Protein AF-A0A8J0TFU0-F1 (afdb_monomer_lite)

Organism: Xenopus laevis (NCBI:txid8355)

InterPro domains:
  IPR003277 Potassium channel, inwardly rectifying, Kir3.4 [PR01330] (1-14)
  IPR003277 Potassium channel, inwardly rectifying, Kir3.4 [PR01330] (15-33)
  IPR003277 Potassium channel, inwardly rectifying, Kir3.4 [PR01330] (34-47)
  IPR016449 Potassium channel, inwardly rectifying, Kir [PR01320] (86-112)
  IPR016449 Potassium channel, inwardly rectifying, Kir [PR01320] (139-161)
  IPR016449 Potassium channel, inwardly rectifying, Kir [PTHR11767] (44-190)
  IPR040445 Potassium channel, inwardly rectifying, transmembrane domain [PF01007] (54-190)

Structure (mmCIF, N/CA/C/O backbone):
data_AF-A0A8J0TFU0-F1
#
_entry.id   AF-A0A8J0TFU0-F1
#
loop_
_atom_site.group_PDB
_atom_site.id
_atom_site.type_symbol
_atom_site.label_atom_id
_atom_site.label_alt_id
_atom_site.label_comp_id
_atom_site.label_asym_id
_atom_site.label_entity_id
_atom_site.label_seq_id
_atom_site.pdbx_PDB_ins_code
_atom_site.Cartn_x
_atom_site.Cartn_y
_atom_site.Cartn_z
_atom_site.occupancy
_atom_site.B_iso_or_equiv
_atom_site.auth_seq_id
_atom_site.auth_comp_id
_atom_site.auth_asym_id
_atom_site.auth_atom_id
_atom_site.pdbx_PDB_model_num
ATOM 1 N N . MET A 1 1 ? -84.382 -3.541 29.178 1.00 37.09 1 MET A N 1
ATOM 2 C CA . MET A 1 1 ? -83.987 -4.572 30.159 1.00 37.09 1 MET A CA 1
ATOM 3 C C . MET A 1 1 ? -82.505 -4.385 30.463 1.00 37.09 1 MET A C 1
ATOM 5 O O . MET A 1 1 ? -81.732 -4.347 29.524 1.00 37.09 1 MET A O 1
ATOM 9 N N . ALA A 1 2 ? -82.187 -4.180 31.744 1.00 33.81 2 ALA A N 1
ATOM 10 C CA . ALA A 1 2 ? -80.931 -4.444 32.466 1.00 33.81 2 ALA A CA 1
ATOM 11 C C . ALA A 1 2 ? -79.531 -4.134 31.857 1.00 33.81 2 ALA A C 1
ATOM 13 O O . ALA A 1 2 ? -79.056 -4.845 30.984 1.00 33.81 2 ALA A O 1
ATOM 14 N N . ARG A 1 3 ? -78.852 -3.184 32.531 1.00 30.62 3 ARG A N 1
ATOM 15 C CA . ARG A 1 3 ? -77.504 -3.252 33.160 1.00 30.62 3 ARG A CA 1
ATOM 16 C C . ARG A 1 3 ? -76.216 -3.346 32.312 1.00 30.62 3 ARG A C 1
ATOM 18 O O . ARG A 1 3 ? -75.868 -4.392 31.791 1.00 30.62 3 ARG A O 1
ATOM 25 N N . ASP A 1 4 ? -75.476 -2.234 32.345 1.00 32.81 4 ASP A N 1
ATOM 26 C CA . ASP A 1 4 ? -74.187 -2.033 33.047 1.00 32.81 4 ASP A CA 1
ATOM 27 C C . ASP A 1 4 ? -72.950 -2.946 32.830 1.00 32.81 4 ASP A C 1
ATOM 29 O O . ASP A 1 4 ? -72.936 -4.116 33.189 1.00 32.81 4 ASP A O 1
ATOM 33 N N . LEU A 1 5 ? -71.861 -2.251 32.449 1.00 30.89 5 LEU A N 1
ATOM 34 C CA . LEU A 1 5 ? -70.495 -2.230 33.026 1.00 30.89 5 LEU A CA 1
ATOM 35 C C . LEU A 1 5 ? -69.452 -3.361 32.780 1.00 30.89 5 LEU A C 1
ATOM 37 O O . LEU A 1 5 ? -69.529 -4.452 33.321 1.00 30.89 5 LEU A O 1
ATOM 41 N N . ARG A 1 6 ? -68.354 -2.938 32.119 1.00 28.80 6 ARG A N 1
ATOM 42 C CA . ARG A 1 6 ? -66.906 -3.099 32.442 1.00 28.80 6 ARG A CA 1
ATOM 43 C C . ARG A 1 6 ? -66.257 -4.487 32.694 1.00 28.80 6 ARG A C 1
ATOM 45 O O . ARG A 1 6 ? -66.505 -5.134 33.695 1.00 28.80 6 ARG A O 1
ATOM 52 N N . VAL A 1 7 ? -65.205 -4.739 31.891 1.00 27.83 7 VAL A N 1
ATOM 53 C CA . VAL A 1 7 ? -63.791 -5.036 32.272 1.00 27.83 7 VAL A CA 1
ATOM 54 C C . VAL A 1 7 ? -63.508 -6.147 33.305 1.00 27.83 7 VAL A C 1
ATOM 56 O O . VAL A 1 7 ? -63.693 -5.918 34.496 1.00 27.83 7 VAL A O 1
ATOM 59 N N . SER A 1 8 ? -62.833 -7.235 32.883 1.00 26.98 8 SER A N 1
ATOM 60 C CA . SER A 1 8 ? -61.554 -7.706 33.480 1.00 26.98 8 SER A CA 1
ATOM 61 C C . SER A 1 8 ? -61.030 -9.057 32.952 1.00 26.98 8 SER A C 1
ATOM 63 O O . SER A 1 8 ? -61.728 -10.057 33.027 1.00 26.98 8 SER A O 1
ATOM 65 N N . ILE A 1 9 ? -59.744 -9.032 32.563 1.00 30.62 9 ILE A N 1
ATOM 66 C CA . ILE A 1 9 ? -58.640 -9.920 33.003 1.00 30.62 9 ILE A CA 1
ATOM 67 C C . ILE A 1 9 ? -58.570 -11.373 32.466 1.00 30.62 9 ILE A C 1
ATOM 69 O O . ILE A 1 9 ? -59.376 -12.224 32.812 1.00 30.62 9 ILE A O 1
ATOM 73 N N . ASN A 1 10 ? -57.515 -11.592 31.652 1.00 26.19 10 ASN A N 1
ATOM 74 C CA . ASN A 1 10 ? -56.566 -12.730 31.531 1.00 26.19 10 ASN A CA 1
ATOM 75 C C . ASN A 1 10 ? -56.838 -13.967 32.415 1.00 26.19 10 ASN A C 1
ATOM 77 O O . ASN A 1 10 ? -57.134 -13.818 33.590 1.00 26.19 10 ASN A O 1
ATOM 81 N N . GLN A 1 11 ? -56.628 -15.216 31.999 1.00 27.16 11 GLN A N 1
ATOM 82 C CA . GLN A 1 11 ? -55.450 -15.837 31.370 1.00 27.16 11 GLN A CA 1
ATOM 83 C C . GLN A 1 11 ? -55.811 -17.336 31.267 1.00 27.16 11 GLN A C 1
ATOM 85 O O . GLN A 1 11 ? -56.433 -17.800 32.209 1.00 27.16 11 GLN A O 1
ATOM 90 N N . ASP A 1 12 ? -55.439 -18.077 30.216 1.00 27.22 12 ASP A N 1
ATOM 91 C CA . ASP A 1 12 ? -55.049 -19.498 30.340 1.00 27.22 12 ASP A CA 1
ATOM 92 C C . ASP A 1 12 ? -54.434 -20.034 29.035 1.00 27.22 12 ASP A C 1
ATOM 94 O O . ASP A 1 12 ? -54.778 -19.637 27.923 1.00 27.22 12 ASP A O 1
ATOM 98 N N . LEU A 1 13 ? -53.422 -20.871 29.240 1.00 28.59 13 LEU A N 1
ATOM 99 C CA . LEU A 1 13 ? -52.333 -21.290 28.366 1.00 28.59 13 LEU A CA 1
ATOM 100 C C . LEU A 1 13 ? -52.520 -22.775 28.023 1.00 28.59 13 LEU A C 1
ATOM 102 O O . LEU A 1 13 ? -52.603 -23.584 28.941 1.00 28.59 13 LEU A O 1
ATOM 106 N N . GLU A 1 14 ? -52.484 -23.155 26.744 1.00 29.34 14 GLU A N 1
ATOM 107 C CA . GLU A 1 14 ? -52.417 -24.566 26.333 1.00 29.34 14 GLU A CA 1
ATOM 108 C C . GLU A 1 14 ? -51.384 -24.736 25.203 1.00 29.34 14 GLU A C 1
ATOM 110 O O . GLU A 1 14 ? -51.537 -24.191 24.110 1.00 29.34 14 GLU A O 1
ATOM 115 N N . VAL A 1 15 ? -50.294 -25.462 25.484 1.00 29.03 15 VAL A N 1
ATOM 116 C CA . VAL A 1 15 ? -49.337 -25.977 24.490 1.00 29.03 15 VAL A CA 1
ATOM 117 C C . VAL A 1 15 ? -49.205 -27.480 24.714 1.00 29.03 15 VAL A C 1
ATOM 119 O O . VAL A 1 15 ? -48.787 -27.931 25.781 1.00 29.03 15 VAL A O 1
ATOM 122 N N . ASP A 1 16 ? -49.585 -28.218 23.677 1.00 26.19 16 ASP A N 1
ATOM 123 C CA . ASP A 1 16 ? -49.600 -29.674 23.549 1.00 26.19 16 ASP A CA 1
ATOM 124 C C . ASP A 1 16 ? -48.176 -30.275 23.445 1.00 26.19 16 ASP A C 1
ATOM 126 O O . ASP A 1 16 ? -47.263 -29.678 22.868 1.00 26.19 16 ASP A O 1
ATOM 130 N N . ILE A 1 17 ? -47.981 -31.472 24.011 1.00 28.89 17 ILE A N 1
ATOM 131 C CA . ILE A 1 17 ? -46.714 -32.226 24.089 1.00 28.89 17 ILE A CA 1
ATOM 132 C C . ILE A 1 17 ? -46.975 -33.664 23.640 1.00 28.89 17 ILE A C 1
ATOM 134 O O . ILE A 1 17 ? -47.827 -34.305 24.234 1.00 28.89 17 ILE A O 1
ATOM 138 N N . THR A 1 18 ? -46.146 -34.239 22.750 1.00 28.66 18 THR A N 1
ATO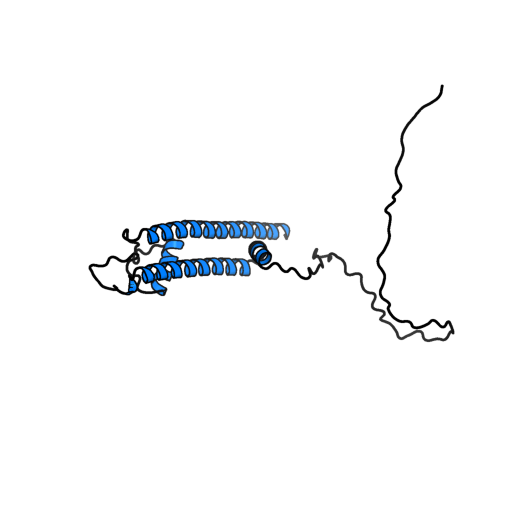M 139 C CA . THR A 1 18 ? -45.762 -35.684 22.728 1.00 28.66 18 THR A CA 1
ATOM 140 C C . THR A 1 18 ? -44.525 -35.927 21.791 1.00 28.66 18 THR A C 1
ATOM 142 O O . THR A 1 18 ? -44.134 -35.011 21.072 1.00 28.66 18 THR A O 1
ATOM 145 N N . PRO A 1 19 ? -43.781 -37.073 21.817 1.00 37.00 19 PRO A N 1
ATOM 146 C CA . PRO A 1 19 ? -42.624 -37.282 22.716 1.00 37.00 19 PRO A CA 1
ATOM 147 C C . PRO A 1 19 ? -41.366 -37.943 22.052 1.00 37.00 19 PRO A C 1
ATOM 149 O O . PRO A 1 19 ? -41.461 -38.653 21.051 1.00 37.00 19 PRO A O 1
ATOM 152 N N . ARG A 1 20 ? -40.159 -37.870 22.656 1.00 28.77 20 ARG A N 1
ATOM 153 C CA . ARG A 1 20 ? -39.052 -38.824 22.347 1.00 28.77 20 ARG A CA 1
ATOM 154 C C . ARG A 1 20 ? -38.184 -39.215 23.562 1.00 28.77 20 ARG A C 1
ATOM 156 O O . ARG A 1 20 ? -37.346 -38.460 24.027 1.00 28.77 20 ARG A O 1
ATOM 163 N N . LYS A 1 21 ? -38.434 -40.456 24.006 1.00 28.22 21 LYS A N 1
ATOM 164 C CA . LYS A 1 21 ? -37.672 -41.469 24.783 1.00 28.22 21 LYS A CA 1
ATOM 165 C C . LYS A 1 21 ? -36.385 -41.072 25.555 1.00 28.22 21 LYS A C 1
ATOM 167 O O . LYS A 1 21 ? -35.393 -40.719 24.922 1.00 28.22 21 LYS A O 1
ATOM 172 N N . PRO A 1 22 ? -36.303 -41.372 26.872 1.00 33.00 22 PRO A N 1
ATOM 173 C CA . PRO A 1 22 ? -35.044 -41.393 27.617 1.00 33.00 22 PRO A CA 1
ATOM 174 C C . PRO A 1 22 ? -34.340 -42.762 27.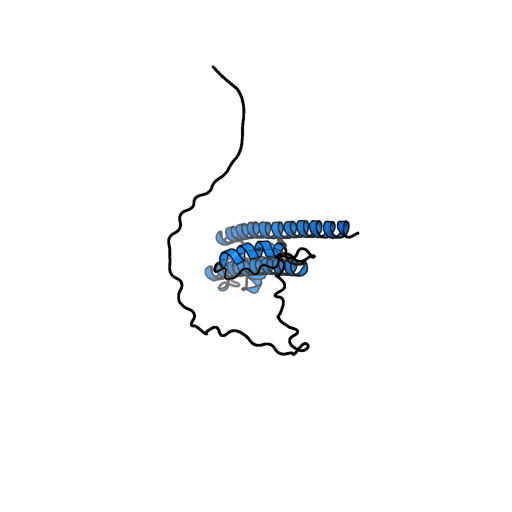500 1.00 33.00 22 PRO A C 1
ATOM 176 O O . PRO A 1 22 ? -34.968 -43.820 27.605 1.00 33.00 22 PRO A O 1
ATOM 179 N N . LYS A 1 23 ? -33.017 -42.752 27.288 1.00 30.67 23 LYS A N 1
ATOM 180 C CA . LYS A 1 23 ? -32.152 -43.945 27.340 1.00 30.67 23 LYS A CA 1
ATOM 181 C C . LYS A 1 23 ? -31.627 -44.120 28.773 1.00 30.67 23 LYS A C 1
ATOM 183 O O . LYS A 1 23 ? -31.237 -43.159 29.423 1.00 30.67 23 LYS A O 1
ATOM 188 N N . LYS A 1 24 ? -31.698 -45.363 29.246 1.00 29.86 24 LYS A N 1
ATOM 189 C CA . LYS A 1 24 ? -31.586 -45.831 30.637 1.00 29.86 24 LYS A CA 1
ATOM 190 C C . LYS A 1 24 ? -30.221 -45.547 31.292 1.00 29.86 24 LYS A C 1
ATOM 192 O O . LYS A 1 24 ? -29.195 -45.829 30.682 1.00 29.86 24 LYS A O 1
ATOM 197 N N . LEU A 1 25 ? -30.241 -45.146 32.566 1.00 36.66 25 LEU A N 1
ATOM 198 C CA . LEU A 1 25 ? -29.148 -45.336 33.535 1.00 36.66 25 LEU A CA 1
ATOM 199 C C . LEU A 1 25 ? -29.540 -46.505 34.476 1.00 36.66 25 LEU A C 1
ATOM 201 O O . LEU A 1 25 ? -30.720 -46.587 34.836 1.00 36.66 25 LEU A O 1
ATOM 205 N N . PRO A 1 26 ? -28.642 -47.447 34.831 1.00 33.47 26 PRO A N 1
ATOM 206 C CA . PRO A 1 26 ? -29.000 -48.623 35.622 1.00 33.47 26 PRO A CA 1
ATOM 207 C C . PRO A 1 26 ? -29.093 -48.352 37.136 1.00 33.47 26 PRO A C 1
ATOM 209 O O . PRO A 1 26 ? -28.596 -47.361 37.657 1.00 33.47 26 PRO A O 1
ATOM 212 N N . LYS A 1 27 ? -29.801 -49.285 37.784 1.00 32.50 27 LYS A N 1
ATOM 213 C CA . LYS A 1 27 ? -30.339 -49.341 39.152 1.00 32.50 27 LYS A CA 1
ATOM 214 C C . LYS A 1 27 ? -29.280 -49.515 40.250 1.00 32.50 27 LYS A C 1
ATOM 216 O O . LYS A 1 27 ? -28.402 -50.348 40.075 1.00 32.50 27 LYS A O 1
ATOM 221 N N . GLN A 1 28 ? -29.538 -48.944 41.431 1.00 28.50 28 GLN A N 1
ATOM 222 C CA . GLN A 1 28 ? -29.415 -49.642 42.728 1.00 28.50 28 GLN A CA 1
ATOM 223 C C . GLN A 1 28 ? -30.224 -48.850 43.780 1.00 28.50 28 GLN A C 1
ATOM 225 O O . GLN A 1 28 ? -29.911 -47.701 44.058 1.00 28.50 28 GLN A O 1
ATOM 230 N N . ALA A 1 29 ? -31.481 -49.229 44.022 1.00 32.97 29 ALA A N 1
ATOM 231 C CA . ALA A 1 29 ? -31.950 -50.131 45.084 1.00 32.97 29 ALA A CA 1
ATOM 232 C C . ALA A 1 29 ? -31.910 -49.476 46.480 1.00 32.97 29 ALA A C 1
ATOM 234 O O . ALA A 1 29 ? -30.868 -49.076 46.980 1.00 32.97 29 ALA A O 1
ATOM 235 N N . ARG A 1 30 ? -33.114 -49.342 47.036 1.00 37.56 30 ARG A N 1
ATOM 236 C CA . ARG A 1 30 ? -33.519 -48.687 48.279 1.00 37.56 30 ARG A CA 1
ATOM 237 C C . ARG A 1 30 ? -33.592 -49.741 49.383 1.00 37.56 30 ARG A C 1
ATOM 239 O O . ARG A 1 30 ? -34.310 -50.713 49.176 1.00 37.56 30 ARG A O 1
ATOM 246 N N . GLU A 1 31 ? -32.963 -49.502 50.529 1.00 28.02 31 GLU A N 1
ATOM 247 C CA . GLU A 1 31 ? -33.338 -50.109 51.815 1.00 28.02 31 GLU A CA 1
ATOM 248 C C . GLU A 1 31 ? -33.297 -49.024 52.913 1.00 28.02 31 GLU A C 1
ATOM 250 O O . GLU A 1 31 ? -32.319 -48.286 53.025 1.00 28.02 31 GLU A O 1
ATOM 255 N N . ASP A 1 32 ? -34.410 -48.879 53.645 1.00 29.84 32 ASP A N 1
ATOM 256 C CA . ASP A 1 32 ? -34.607 -48.029 54.839 1.00 29.84 32 ASP A CA 1
ATOM 257 C C . ASP A 1 32 ? -34.158 -48.802 56.128 1.00 29.84 32 ASP A C 1
ATOM 259 O O . ASP A 1 32 ? -33.689 -49.933 56.023 1.00 29.84 32 ASP A O 1
ATOM 263 N N . PRO A 1 33 ? -34.366 -48.314 57.372 1.00 54.72 33 PRO A N 1
ATOM 264 C CA . PRO A 1 33 ? -33.554 -47.324 58.086 1.00 54.72 33 PRO A CA 1
ATOM 265 C C . PRO A 1 33 ? -33.094 -47.842 59.474 1.00 54.72 33 PRO A C 1
ATOM 267 O O . PRO A 1 33 ? -33.892 -48.417 60.206 1.00 54.72 33 PRO A O 1
ATOM 270 N N . THR A 1 34 ? -31.867 -47.567 59.947 1.00 29.80 34 THR A N 1
ATOM 271 C CA . THR A 1 34 ? -31.628 -47.620 61.410 1.00 29.80 34 THR A CA 1
ATOM 272 C C . THR A 1 34 ? -30.537 -46.673 61.914 1.00 29.80 34 THR A C 1
ATOM 274 O O . THR A 1 34 ? -29.417 -46.622 61.422 1.00 29.80 34 THR A O 1
ATOM 277 N N . LEU A 1 35 ? -30.957 -45.917 62.921 1.00 45.28 35 LEU A N 1
ATOM 278 C CA . LEU A 1 35 ? -30.287 -44.989 63.823 1.00 45.28 35 LEU A CA 1
ATOM 279 C C . LEU A 1 35 ? -28.968 -45.510 64.423 1.00 45.28 35 LEU A C 1
ATOM 281 O O . LEU A 1 35 ? -29.007 -46.536 65.079 1.00 45.28 35 LEU A O 1
ATOM 285 N N . THR A 1 36 ? -27.871 -44.746 64.309 1.00 34.84 36 THR A N 1
ATOM 286 C CA . THR A 1 36 ? -26.909 -44.460 65.403 1.00 34.84 36 THR A CA 1
ATOM 287 C C . THR A 1 36 ? -25.833 -43.459 64.957 1.00 34.84 36 THR A C 1
ATOM 289 O O . THR A 1 36 ? -25.086 -43.721 64.025 1.00 34.84 36 THR A O 1
ATOM 292 N N . ILE A 1 37 ? -25.781 -42.324 65.661 1.00 48.72 37 ILE A N 1
ATOM 293 C CA . ILE A 1 37 ? -24.576 -41.649 66.180 1.00 48.72 37 ILE A CA 1
ATOM 294 C C . ILE A 1 37 ? -23.321 -41.696 65.282 1.00 48.72 37 ILE A C 1
ATOM 296 O O . ILE A 1 37 ? -22.553 -42.641 65.376 1.00 48.72 37 ILE A O 1
ATOM 300 N N . ASP A 1 38 ? -23.036 -40.609 64.556 1.00 36.03 38 ASP A N 1
ATOM 301 C CA . ASP A 1 38 ? -21.727 -39.940 64.658 1.00 36.03 38 ASP A CA 1
ATOM 302 C C . ASP A 1 38 ? -21.805 -38.504 64.110 1.00 36.03 38 ASP A C 1
ATOM 304 O O . ASP A 1 38 ? -22.278 -38.256 63.001 1.00 36.03 38 ASP A O 1
ATOM 308 N N . ARG A 1 39 ? -21.419 -37.524 64.928 1.00 52.66 39 ARG A N 1
ATOM 309 C CA . ARG A 1 39 ? -21.818 -36.113 64.789 1.00 52.66 39 ARG A CA 1
ATOM 310 C C . ARG A 1 39 ? -20.691 -35.195 64.303 1.00 52.66 39 ARG A C 1
ATOM 312 O O . ARG A 1 39 ? -20.821 -33.988 64.480 1.00 52.66 39 ARG A O 1
ATOM 319 N N . THR A 1 40 ? -19.601 -35.700 63.706 1.00 48.03 40 THR A N 1
ATOM 320 C CA . THR A 1 40 ? -18.390 -34.848 63.636 1.00 48.03 40 THR A CA 1
ATOM 321 C C . THR A 1 40 ? -17.444 -34.939 62.425 1.00 48.03 40 THR A C 1
ATOM 323 O O . THR A 1 40 ? -16.379 -34.338 62.520 1.00 48.03 40 THR A O 1
ATOM 326 N N . HIS A 1 41 ? -17.743 -35.582 61.276 1.00 45.25 41 HIS A N 1
ATOM 327 C CA . HIS A 1 41 ? -16.680 -35.677 60.239 1.00 45.25 41 HIS A CA 1
ATOM 328 C C . HIS A 1 41 ? -17.007 -35.743 58.728 1.00 45.25 41 HIS A C 1
ATOM 330 O O . HIS A 1 41 ? -16.171 -36.221 57.966 1.00 45.25 41 HIS A O 1
ATOM 336 N N . LEU A 1 42 ? -18.123 -35.197 58.226 1.00 45.66 42 LEU A N 1
ATOM 337 C CA . LEU A 1 42 ? -18.280 -34.958 56.768 1.00 45.66 42 LEU A CA 1
ATOM 338 C C . LEU A 1 42 ? -18.789 -33.545 56.450 1.00 45.66 42 LEU A C 1
ATOM 340 O O . LEU A 1 42 ? -19.721 -33.306 55.687 1.00 45.66 42 LEU A O 1
ATOM 344 N N . LEU A 1 43 ? -18.096 -32.584 57.055 1.00 47.31 43 LEU A N 1
ATOM 345 C CA . LEU A 1 43 ? -17.853 -31.268 56.479 1.00 47.31 43 LEU A CA 1
ATOM 346 C C . LEU A 1 43 ? -17.254 -31.451 55.072 1.00 47.31 43 LEU A C 1
ATOM 348 O O . LEU A 1 43 ? -16.082 -31.787 54.961 1.00 47.31 43 LEU A O 1
ATOM 352 N N . SER A 1 44 ? -18.071 -31.272 54.032 1.00 44.16 44 SER A N 1
ATOM 353 C CA . SER A 1 44 ? -17.716 -30.907 52.641 1.00 44.16 44 SER A CA 1
ATOM 354 C C . SER A 1 44 ? -18.636 -31.592 51.617 1.00 44.16 44 SER A C 1
ATOM 356 O O . SER A 1 44 ? -18.201 -32.103 50.587 1.00 44.16 44 SER A O 1
ATOM 358 N N . GLU A 1 45 ? -19.952 -31.558 51.838 1.00 42.31 45 GLU A N 1
ATOM 359 C CA . GLU A 1 45 ? -20.839 -31.422 50.681 1.00 42.31 45 GLU A CA 1
ATOM 360 C C . GLU A 1 45 ? -20.567 -30.020 50.140 1.00 42.31 45 GLU A C 1
ATOM 362 O O . GLU A 1 45 ? -21.013 -29.014 50.702 1.00 42.31 45 GLU A O 1
ATOM 367 N N . HIS A 1 46 ? -19.722 -29.967 49.108 1.00 46.91 46 HIS A N 1
ATOM 368 C CA . HIS A 1 46 ? -19.503 -28.814 48.254 1.00 46.91 46 HIS A CA 1
ATOM 369 C C . HIS A 1 46 ? -20.867 -28.227 47.902 1.00 46.91 46 HIS A C 1
ATOM 371 O O . HIS A 1 46 ? -21.519 -28.635 46.939 1.00 46.91 46 HIS A O 1
ATOM 377 N N . LYS A 1 47 ? -21.295 -27.235 48.685 1.00 42.22 47 LYS A N 1
ATOM 378 C CA . LYS A 1 47 ? -22.354 -26.313 48.320 1.00 42.22 47 LYS A CA 1
ATOM 379 C C . LYS A 1 47 ? -21.877 -25.737 46.997 1.00 42.22 47 LYS A C 1
ATOM 381 O O . LYS A 1 47 ? -20.999 -24.880 47.004 1.00 42.22 47 LYS A O 1
ATOM 386 N N . LYS A 1 48 ? -22.359 -26.279 45.870 1.00 51.62 48 LYS A N 1
ATOM 387 C CA . LYS A 1 48 ? -22.116 -25.725 44.539 1.00 51.62 48 LYS A CA 1
ATOM 388 C C . LYS A 1 48 ? -22.674 -24.317 44.606 1.00 51.62 48 LYS A C 1
ATOM 390 O O . LYS A 1 48 ? -23.876 -24.101 44.462 1.00 51.62 48 LYS A O 1
ATOM 395 N N . THR A 1 49 ? -21.812 -23.377 44.964 1.00 53.72 49 THR A N 1
ATOM 396 C CA . THR A 1 49 ? -22.097 -21.959 44.978 1.00 53.72 49 THR A CA 1
ATOM 397 C C . THR A 1 49 ? -22.542 -21.665 43.565 1.00 53.72 49 THR A C 1
ATOM 399 O O . THR A 1 49 ? -21.783 -21.829 42.615 1.00 53.72 49 THR A O 1
ATOM 402 N N . ARG A 1 50 ? -23.835 -21.370 43.416 1.00 58.47 50 ARG A N 1
ATOM 403 C CA . ARG A 1 50 ? -24.442 -21.044 42.132 1.00 58.47 50 ARG A CA 1
ATOM 404 C C . ARG A 1 50 ? -23.605 -19.908 41.548 1.00 58.47 50 ARG A C 1
ATOM 406 O O . ARG A 1 50 ? -23.633 -18.803 42.090 1.00 58.47 50 ARG A O 1
ATOM 413 N N . GLN A 1 51 ? -22.790 -20.217 40.542 1.00 60.41 51 GLN A N 1
ATOM 414 C CA . GLN A 1 51 ? -21.836 -19.266 39.988 1.00 60.41 51 GLN A CA 1
ATOM 415 C C . GLN A 1 51 ? -22.656 -18.100 39.434 1.00 60.41 51 GLN A C 1
ATOM 417 O O . GLN A 1 51 ? -23.588 -18.292 38.649 1.00 60.41 51 GLN A O 1
ATOM 422 N N . ARG A 1 52 ? -22.426 -16.904 39.976 1.00 60.25 52 ARG A N 1
ATOM 423 C CA . ARG A 1 52 ? -23.215 -15.721 39.639 1.00 60.25 52 ARG A CA 1
ATOM 424 C C . ARG A 1 52 ? -22.898 -15.361 38.187 1.00 60.25 52 ARG A C 1
ATOM 426 O O . ARG A 1 52 ? -21.730 -15.322 37.823 1.00 60.25 52 ARG A O 1
ATOM 433 N N . TYR A 1 53 ? -23.922 -15.082 37.383 1.00 58.84 53 TYR A N 1
ATOM 434 C CA . TYR A 1 53 ? -23.756 -14.721 35.966 1.00 58.84 53 TYR A CA 1
ATOM 435 C C . TYR A 1 53 ? -22.863 -13.478 35.774 1.00 58.84 53 TYR A C 1
ATOM 437 O O . TYR A 1 53 ? -22.242 -13.310 34.729 1.00 58.84 53 TYR A O 1
ATOM 445 N N . MET A 1 54 ? -22.765 -12.637 36.811 1.00 45.84 54 MET A N 1
ATOM 446 C CA . MET A 1 54 ? -21.996 -11.399 36.829 1.00 45.84 54 MET A CA 1
ATOM 447 C C . MET A 1 54 ? -21.365 -11.189 38.217 1.00 45.84 54 MET A C 1
ATOM 449 O O . MET A 1 54 ? -22.046 -11.302 39.247 1.00 45.84 54 MET A O 1
ATOM 453 N N . GLU A 1 55 ? -20.058 -10.935 38.249 1.00 69.38 55 GLU A N 1
ATOM 454 C CA . GLU A 1 55 ? -19.291 -10.588 39.451 1.00 69.38 55 GLU A CA 1
ATOM 455 C C . GLU A 1 55 ? -19.595 -9.156 39.909 1.00 69.38 55 GLU A C 1
ATOM 457 O O . GLU A 1 55 ? -20.086 -8.333 39.138 1.00 69.38 55 GLU A O 1
ATOM 462 N N . LYS A 1 56 ? -19.331 -8.841 41.187 1.00 66.00 56 LYS A N 1
ATOM 463 C CA . LYS A 1 56 ? -19.570 -7.490 41.736 1.00 66.00 56 LYS A CA 1
ATOM 464 C C . LYS A 1 56 ? -18.698 -6.408 41.074 1.00 66.00 56 LYS A C 1
ATOM 466 O O . LYS A 1 56 ? -19.082 -5.248 41.121 1.00 66.00 56 LYS A O 1
ATOM 471 N N . ASP A 1 57 ? -17.625 -6.816 40.394 1.00 61.16 57 ASP A N 1
ATOM 472 C CA . ASP A 1 57 ? -16.780 -5.977 39.530 1.00 61.16 57 ASP A CA 1
ATOM 473 C C . ASP A 1 57 ? -17.351 -5.799 38.106 1.00 61.16 57 ASP A C 1
ATOM 475 O O . ASP A 1 57 ? -16.670 -5.300 37.216 1.00 61.16 57 ASP A O 1
ATOM 479 N N . GLY A 1 58 ? -18.578 -6.264 37.841 1.00 61.00 58 GLY A N 1
ATOM 480 C CA . GLY A 1 58 ? -19.242 -6.126 36.541 1.00 61.00 58 GLY A CA 1
ATOM 481 C C . GLY A 1 58 ? -18.799 -7.127 35.467 1.00 61.00 58 GLY A C 1
ATOM 482 O O . GLY A 1 58 ? -19.285 -7.065 34.342 1.00 61.00 58 GLY A O 1
ATOM 483 N N . LYS A 1 59 ? -17.914 -8.080 35.790 1.00 56.16 59 LYS A N 1
ATOM 484 C CA . LYS A 1 59 ? -17.437 -9.104 34.845 1.00 56.16 59 LYS A CA 1
ATOM 485 C C . LYS A 1 59 ? -18.477 -10.213 34.663 1.00 56.16 59 LYS A C 1
ATOM 487 O O . LYS A 1 59 ? -18.918 -10.818 35.640 1.00 56.16 59 LYS A O 1
ATOM 492 N N . CYS A 1 60 ? -18.865 -10.494 33.421 1.00 61.22 60 CYS A N 1
ATOM 493 C CA . CYS A 1 60 ? -19.803 -11.570 33.083 1.00 61.22 60 CYS A CA 1
ATOM 494 C C . CYS A 1 60 ? -19.074 -12.913 32.934 1.00 61.22 60 CYS A C 1
ATOM 496 O O . CYS A 1 60 ? -18.097 -13.016 32.195 1.00 61.22 60 CYS A O 1
ATOM 498 N N . ASN A 1 61 ? -19.569 -13.955 33.605 1.00 54.25 61 ASN A N 1
ATOM 499 C CA . ASN A 1 61 ? -18.918 -15.265 33.683 1.00 54.25 61 ASN A CA 1
ATOM 500 C C . ASN A 1 61 ? -19.553 -16.264 32.694 1.00 54.25 61 ASN A C 1
ATOM 502 O O . ASN A 1 61 ? -20.234 -17.212 33.089 1.00 54.25 61 ASN A O 1
ATOM 506 N N . VAL A 1 62 ? -19.393 -16.000 31.390 1.00 62.00 62 VAL A N 1
ATOM 507 C CA . VAL A 1 62 ? -19.967 -16.812 30.299 1.00 62.00 62 VAL A CA 1
ATOM 508 C C . VAL A 1 62 ? -18.872 -17.243 29.328 1.00 62.00 62 VAL A C 1
ATOM 510 O O . VAL A 1 62 ? -18.389 -16.459 28.513 1.00 62.00 62 VAL A O 1
ATOM 513 N N . HIS A 1 63 ? -18.500 -18.520 29.386 1.00 54.41 63 HIS A N 1
ATOM 514 C CA . HIS A 1 63 ? -17.580 -19.128 28.429 1.00 54.41 63 HIS A CA 1
ATOM 515 C C . HIS A 1 63 ? -18.342 -19.564 27.169 1.00 54.41 63 HIS A C 1
ATOM 517 O O . HIS A 1 63 ? -19.142 -20.498 27.209 1.00 54.41 63 HIS A O 1
ATOM 523 N N . HIS A 1 64 ? -18.096 -18.892 26.042 1.00 55.81 64 HIS A N 1
ATOM 524 C CA . HIS A 1 64 ? -18.676 -19.259 24.749 1.00 55.81 64 HIS A CA 1
ATOM 525 C C . HIS A 1 64 ? -17.936 -20.467 24.156 1.00 55.81 64 HIS A C 1
ATOM 527 O O . HIS A 1 64 ? -16.759 -20.382 23.808 1.00 55.81 64 HIS A O 1
ATOM 533 N N . GLY A 1 65 ? -18.623 -21.607 24.063 1.00 54.97 65 GLY A N 1
ATOM 534 C CA . GLY A 1 65 ? -18.087 -22.846 23.499 1.00 54.97 65 GLY A CA 1
ATOM 535 C C . GLY A 1 65 ? -18.358 -23.002 21.998 1.00 54.97 65 GLY A C 1
ATOM 536 O O . GLY A 1 65 ? -19.489 -22.846 21.551 1.00 54.97 65 GLY A O 1
ATOM 537 N N . ASN A 1 66 ? -17.312 -23.405 21.266 1.00 54.12 66 ASN A N 1
ATOM 538 C CA . ASN A 1 66 ? -17.304 -23.944 19.898 1.00 54.12 66 ASN A CA 1
ATOM 539 C C . ASN A 1 66 ? -17.890 -23.047 18.788 1.00 54.12 66 ASN A C 1
ATOM 541 O O . ASN A 1 66 ? -18.912 -23.371 18.182 1.00 54.12 66 ASN A O 1
ATOM 545 N N . VAL A 1 67 ? -17.178 -21.968 18.451 1.00 59.31 67 VAL A N 1
ATOM 546 C CA . VAL A 1 67 ? -17.454 -21.158 17.255 1.00 59.31 67 VAL A CA 1
ATOM 547 C C . VAL A 1 67 ? -16.530 -21.619 16.119 1.00 59.31 67 VAL A C 1
ATOM 549 O O . VAL A 1 67 ? -15.319 -21.432 16.178 1.00 59.31 67 VAL A O 1
ATOM 552 N N . LYS A 1 68 ? -17.088 -22.265 15.090 1.00 59.53 68 LYS A N 1
ATOM 553 C CA . LYS A 1 68 ? -16.361 -22.746 13.897 1.00 59.53 68 LYS A CA 1
ATOM 554 C C . LYS A 1 68 ? -16.455 -21.754 12.725 1.00 59.53 68 LYS A C 1
ATOM 556 O O . LYS A 1 68 ? -16.829 -22.144 11.627 1.00 59.53 68 LYS A O 1
ATOM 561 N N . GLU A 1 69 ? -16.119 -20.482 12.937 1.00 59.28 69 GLU A N 1
ATOM 562 C CA . GLU A 1 69 ? -16.035 -19.504 11.836 1.00 59.28 69 GLU A CA 1
ATOM 563 C C . GLU A 1 69 ? -14.803 -18.602 11.937 1.00 59.28 69 GLU A C 1
ATOM 565 O O . GLU A 1 69 ? -14.831 -17.532 12.540 1.00 59.28 69 GLU A O 1
ATOM 570 N N . THR A 1 70 ? -13.709 -19.013 11.296 1.00 62.22 70 THR A N 1
ATOM 571 C CA . THR A 1 70 ? -12.415 -18.312 11.318 1.00 62.22 70 THR A CA 1
ATOM 572 C C . THR A 1 70 ? -12.463 -16.916 10.679 1.00 62.22 70 THR A C 1
ATOM 574 O O . THR A 1 70 ? -11.744 -16.026 11.115 1.00 62.22 70 THR A O 1
ATOM 577 N N . TYR A 1 71 ? -13.320 -16.680 9.675 1.00 58.34 71 TYR A N 1
ATOM 578 C CA . TYR A 1 71 ? -13.441 -15.363 9.021 1.00 58.34 71 TYR A CA 1
ATOM 579 C C . TYR A 1 71 ? -14.150 -14.334 9.910 1.00 58.34 71 TYR A C 1
ATOM 581 O O . TYR A 1 71 ? -13.745 -13.174 9.986 1.00 58.34 71 TYR A O 1
ATOM 589 N N . ARG A 1 72 ? -15.155 -14.791 10.666 1.00 65.44 72 ARG A N 1
ATOM 590 C CA . ARG A 1 72 ? -15.819 -13.987 11.690 1.00 65.44 72 ARG A CA 1
ATOM 591 C C . ARG A 1 72 ? -14.849 -13.619 12.809 1.00 65.44 72 ARG A C 1
ATOM 593 O O . ARG A 1 72 ? -14.884 -12.485 13.261 1.00 65.44 72 ARG A O 1
ATOM 600 N N . TYR A 1 73 ? -13.910 -14.509 13.148 1.00 57.41 73 TYR A N 1
ATOM 601 C CA . TYR A 1 73 ? -12.811 -14.193 14.063 1.00 57.41 73 TYR A CA 1
ATOM 602 C C . TYR A 1 73 ? -11.880 -13.090 13.549 1.00 57.41 73 TYR A C 1
ATOM 604 O O . TYR A 1 73 ? -11.477 -12.282 14.364 1.00 57.41 73 TYR A O 1
ATOM 612 N N . PHE A 1 74 ? -11.543 -12.992 12.254 1.00 59.12 74 PHE A N 1
ATOM 613 C CA . PHE A 1 74 ? -10.683 -11.895 11.760 1.00 59.12 74 PHE A CA 1
ATOM 614 C C . PHE A 1 74 ? -11.396 -10.533 11.740 1.00 59.12 74 PHE A C 1
ATOM 616 O O . PHE A 1 74 ? -10.790 -9.519 12.082 1.00 59.12 74 PHE A O 1
ATOM 623 N N . SER A 1 75 ? -12.687 -10.503 11.389 1.00 58.00 75 SER A N 1
ATOM 624 C CA . SER A 1 75 ? -13.500 -9.277 11.457 1.00 58.00 75 SER A CA 1
ATOM 625 C C . SER A 1 75 ? -13.725 -8.813 12.903 1.00 58.00 75 SER A C 1
ATOM 627 O O . SER A 1 75 ? -13.707 -7.613 13.174 1.00 58.00 75 SER A O 1
ATOM 629 N N . ASP A 1 76 ? -13.912 -9.763 13.819 1.00 58.00 76 ASP A N 1
ATOM 630 C CA . ASP A 1 76 ? -14.055 -9.543 15.263 1.00 58.00 76 ASP A CA 1
ATOM 631 C C . ASP A 1 76 ? -12.695 -9.250 15.925 1.00 58.00 76 ASP A C 1
ATOM 633 O O . ASP A 1 76 ? -12.617 -8.520 16.906 1.00 58.00 76 ASP A O 1
ATOM 637 N N . LEU A 1 77 ? -11.587 -9.727 15.338 1.00 64.38 77 LEU A N 1
ATOM 638 C CA . LEU A 1 77 ? -10.219 -9.379 15.726 1.00 64.38 77 LEU A CA 1
ATOM 639 C C . LEU A 1 77 ? -9.955 -7.900 15.456 1.00 64.38 77 LEU A C 1
ATOM 641 O O . LEU A 1 77 ? -9.422 -7.224 16.318 1.00 64.38 77 LEU A O 1
ATOM 645 N N . PHE A 1 78 ? -10.360 -7.364 14.302 1.00 57.31 78 PHE A N 1
ATOM 646 C CA . PHE A 1 78 ? -10.182 -5.940 13.996 1.00 57.31 78 PHE A CA 1
ATOM 647 C C . PHE A 1 78 ? -10.937 -5.027 14.979 1.00 57.31 78 PHE A C 1
ATOM 649 O O . PHE A 1 78 ? -10.409 -3.999 15.394 1.00 57.31 78 PHE A O 1
ATOM 656 N N . THR A 1 79 ? -12.137 -5.425 15.412 1.00 61.47 79 THR A N 1
ATOM 657 C CA . THR A 1 79 ? -12.928 -4.681 16.408 1.00 61.47 79 THR A CA 1
ATOM 658 C C . THR A 1 79 ? -12.419 -4.893 17.838 1.00 61.47 79 THR A C 1
ATOM 660 O O . THR A 1 79 ? -12.282 -3.922 18.573 1.00 61.47 79 THR A O 1
ATOM 663 N N . THR A 1 80 ? -12.019 -6.110 18.224 1.00 63.66 80 THR A N 1
ATOM 664 C CA . THR A 1 80 ? -11.377 -6.355 19.532 1.00 63.66 80 THR A CA 1
ATOM 665 C C . THR A 1 80 ? -10.001 -5.703 19.638 1.00 63.66 80 THR A C 1
ATOM 667 O O . THR A 1 80 ? -9.643 -5.222 20.705 1.00 63.66 80 THR A O 1
ATOM 670 N N . LEU A 1 81 ? -9.241 -5.585 18.547 1.00 59.47 81 LEU A N 1
ATOM 671 C CA . LEU A 1 81 ? -7.960 -4.871 18.499 1.00 59.47 81 LEU A CA 1
ATOM 672 C C . LEU A 1 81 ? -8.082 -3.387 18.868 1.00 59.47 81 LEU A C 1
ATOM 674 O O . LEU A 1 81 ? -7.162 -2.827 19.471 1.00 59.47 81 LEU A O 1
ATOM 678 N N . VAL A 1 82 ? -9.228 -2.769 18.573 1.00 61.22 82 VAL A N 1
ATOM 679 C CA . VAL A 1 82 ? -9.552 -1.406 19.015 1.00 61.22 82 VAL A CA 1
ATOM 680 C C . VAL A 1 82 ? -9.832 -1.351 20.524 1.00 61.22 82 VAL A C 1
ATOM 682 O O . VAL A 1 82 ? -9.502 -0.342 21.143 1.00 61.22 82 VAL A O 1
ATOM 685 N N . ASP A 1 83 ? -10.295 -2.440 21.141 1.00 62.25 83 ASP A N 1
ATOM 686 C CA . ASP A 1 83 ? -10.543 -2.561 22.591 1.00 62.25 83 ASP A CA 1
ATOM 687 C C . ASP A 1 83 ? -9.351 -3.116 23.401 1.00 62.25 83 ASP A C 1
ATOM 689 O O . ASP A 1 83 ? -9.386 -3.178 24.632 1.00 62.25 83 ASP A O 1
ATOM 693 N N . LEU A 1 84 ? -8.254 -3.516 22.748 1.00 67.75 84 LEU A N 1
ATOM 694 C CA . LEU A 1 84 ? -7.048 -3.974 23.442 1.00 67.75 84 LEU A CA 1
ATOM 695 C C . LEU A 1 84 ? -6.272 -2.803 24.081 1.00 67.75 84 LEU A C 1
ATOM 697 O O . LEU A 1 84 ? -6.257 -1.683 23.557 1.00 67.75 84 LEU A O 1
ATOM 701 N N . LYS A 1 85 ? -5.559 -3.102 25.186 1.00 78.12 85 LYS A N 1
ATOM 702 C CA . LYS A 1 85 ? -4.668 -2.169 25.914 1.00 78.12 85 LYS A CA 1
ATOM 703 C C . LYS A 1 85 ? -3.780 -1.371 24.951 1.00 78.12 85 LYS A C 1
ATOM 705 O O . LYS A 1 85 ? -3.311 -1.927 23.954 1.00 78.12 85 LYS A O 1
ATOM 710 N N . TRP A 1 86 ? -3.457 -0.124 25.308 1.00 77.88 86 TRP A N 1
ATOM 711 C CA . TRP A 1 86 ? -2.691 0.816 24.473 1.00 77.88 86 TRP A CA 1
ATOM 712 C C . TRP A 1 86 ? -1.472 0.186 23.775 1.00 77.88 86 TRP A C 1
ATOM 714 O O . TRP A 1 86 ? -1.313 0.323 22.563 1.00 77.88 86 TRP A O 1
ATOM 724 N N . HIS A 1 87 ? -0.642 -0.575 24.499 1.00 80.62 87 HIS A N 1
ATOM 725 C CA . HIS A 1 87 ? 0.556 -1.214 23.933 1.00 80.62 87 HIS A CA 1
ATOM 726 C C . HIS A 1 87 ? 0.259 -2.222 22.813 1.00 80.62 87 HIS A C 1
ATOM 728 O O . HIS A 1 87 ? 0.951 -2.232 21.797 1.00 80.62 87 HIS A O 1
ATOM 734 N N . PHE A 1 88 ? -0.776 -3.051 22.969 1.00 82.25 88 PHE A N 1
ATOM 735 C CA . PHE A 1 88 ? -1.165 -4.011 21.933 1.00 82.25 88 PHE A CA 1
ATOM 736 C C . PHE A 1 88 ? -1.782 -3.307 20.729 1.00 82.25 88 PHE A C 1
ATOM 738 O O . PHE A 1 88 ? -1.527 -3.703 19.596 1.00 82.25 88 PHE A O 1
ATOM 745 N N . SER A 1 89 ? -2.525 -2.225 20.967 1.00 80.38 89 SER A N 1
ATOM 746 C CA . SER A 1 89 ? -3.054 -1.393 19.891 1.00 80.38 89 SER A CA 1
ATOM 747 C C . SER A 1 89 ? -1.928 -0.824 19.019 1.00 80.38 89 SER A C 1
ATOM 749 O O . SER A 1 89 ? -1.977 -0.966 17.801 1.00 80.38 89 SER A O 1
ATOM 751 N N . LEU A 1 90 ? -0.884 -0.242 19.627 1.00 83.00 90 LEU A N 1
ATOM 752 C CA . LEU A 1 90 ? 0.276 0.292 18.898 1.00 83.00 90 LEU A CA 1
ATOM 753 C C . LEU A 1 90 ? 1.052 -0.793 18.147 1.00 83.00 90 LEU A C 1
ATOM 755 O O . LEU A 1 90 ? 1.448 -0.585 16.998 1.00 83.00 90 LEU A O 1
ATOM 759 N N . PHE A 1 91 ? 1.257 -1.952 18.776 1.00 86.56 91 PHE A N 1
ATOM 760 C CA . PHE A 1 91 ? 1.932 -3.077 18.133 1.00 86.56 91 PHE A CA 1
ATOM 761 C C . PHE A 1 91 ? 1.199 -3.519 16.863 1.00 86.56 91 PHE A C 1
ATOM 763 O O . PHE A 1 91 ? 1.819 -3.778 15.837 1.00 86.56 91 PHE A O 1
ATOM 770 N N . ILE A 1 92 ? -0.127 -3.548 16.909 1.00 85.69 92 ILE A N 1
ATOM 771 C CA . ILE A 1 92 ? -0.949 -4.016 15.799 1.00 85.69 92 ILE A CA 1
ATOM 772 C C . ILE A 1 92 ? -0.995 -3.000 14.666 1.00 85.69 92 ILE A C 1
ATOM 774 O O . ILE A 1 92 ? -0.840 -3.397 13.516 1.00 85.69 92 ILE A O 1
ATOM 778 N N . PHE A 1 93 ? -1.115 -1.702 14.964 1.00 85.88 93 PHE A N 1
ATOM 779 C CA . PHE A 1 93 ? -0.961 -0.666 13.937 1.00 85.88 93 PHE A CA 1
ATOM 780 C C . PHE A 1 93 ? 0.396 -0.770 13.248 1.00 85.88 93 PHE A C 1
ATOM 782 O O . PHE A 1 93 ? 0.471 -0.770 12.022 1.00 85.88 93 PHE A O 1
ATOM 789 N N . THR A 1 94 ? 1.459 -0.945 14.035 1.00 89.88 94 THR A N 1
ATOM 790 C CA . THR A 1 94 ? 2.809 -1.143 13.505 1.00 89.88 94 THR A CA 1
ATOM 791 C C . THR A 1 94 ? 2.860 -2.371 12.598 1.00 89.88 94 THR A C 1
ATOM 793 O O . THR A 1 94 ? 3.379 -2.290 11.488 1.00 89.88 94 THR A O 1
ATOM 796 N N . LEU A 1 95 ? 2.283 -3.498 13.020 1.00 90.06 95 LEU A N 1
ATOM 797 C CA . LEU A 1 95 ? 2.232 -4.719 12.219 1.00 90.06 95 LEU A CA 1
ATOM 798 C C . LEU A 1 95 ? 1.469 -4.511 10.904 1.00 90.06 95 LEU A C 1
ATOM 800 O O . LEU A 1 95 ? 1.955 -4.947 9.867 1.00 90.06 95 LEU A O 1
ATOM 804 N N . VAL A 1 96 ? 0.333 -3.807 10.920 1.00 89.56 96 VAL A N 1
ATOM 805 C CA . VAL A 1 96 ? -0.435 -3.485 9.706 1.00 89.56 96 VAL A CA 1
ATOM 806 C C . VAL A 1 96 ? 0.402 -2.657 8.729 1.00 89.56 96 VAL A C 1
ATOM 808 O O . VAL A 1 96 ? 0.497 -3.043 7.570 1.00 89.56 96 VAL A O 1
ATOM 811 N N . PHE A 1 97 ? 1.069 -1.587 9.177 1.00 90.50 97 PHE A N 1
ATOM 812 C CA . PHE A 1 97 ? 1.968 -0.806 8.311 1.00 90.50 97 PHE A CA 1
ATOM 813 C C . PHE A 1 97 ? 3.097 -1.658 7.729 1.00 90.50 97 PHE A C 1
ATOM 815 O O . PHE A 1 97 ? 3.325 -1.640 6.524 1.00 90.50 97 PHE A O 1
ATOM 822 N N . ASN A 1 98 ? 3.758 -2.469 8.560 1.00 93.12 98 ASN A N 1
ATOM 823 C CA . ASN A 1 98 ? 4.836 -3.345 8.098 1.00 93.12 98 ASN A CA 1
ATOM 824 C C . ASN A 1 98 ? 4.344 -4.357 7.053 1.00 93.12 98 ASN A C 1
ATOM 826 O O . ASN A 1 98 ? 5.022 -4.582 6.054 1.00 93.12 98 ASN A O 1
ATOM 830 N N . VAL A 1 99 ? 3.168 -4.956 7.258 1.00 93.19 99 VAL A N 1
ATOM 831 C CA . VAL A 1 99 ? 2.571 -5.895 6.298 1.00 93.19 99 VAL A CA 1
ATOM 832 C C . VAL A 1 99 ? 2.220 -5.189 4.991 1.00 93.19 99 VAL A C 1
ATOM 834 O O . VAL A 1 99 ? 2.518 -5.733 3.930 1.00 93.19 99 VAL A O 1
ATOM 837 N N . THR A 1 100 ? 1.646 -3.987 5.044 1.00 92.69 100 THR A N 1
ATOM 838 C CA . THR A 1 100 ? 1.309 -3.202 3.847 1.00 92.69 100 THR A CA 1
ATOM 839 C C . THR A 1 100 ? 2.569 -2.835 3.056 1.00 92.69 100 THR A C 1
ATOM 841 O O . THR A 1 100 ? 2.638 -3.136 1.864 1.00 92.69 100 THR A O 1
ATOM 844 N N . TRP A 1 101 ? 3.617 -2.324 3.716 1.00 95.31 101 TRP A N 1
ATOM 845 C CA . TRP A 1 101 ? 4.906 -2.024 3.075 1.00 95.31 101 TRP A CA 1
ATOM 846 C C . TRP A 1 101 ? 5.561 -3.258 2.458 1.00 95.31 101 TRP A C 1
ATOM 848 O O . TRP A 1 101 ? 6.106 -3.194 1.358 1.00 95.31 101 TRP A O 1
ATOM 858 N N . LEU A 1 102 ? 5.514 -4.402 3.145 1.00 96.38 102 LEU A N 1
ATOM 859 C CA . LEU A 1 102 ? 6.054 -5.652 2.610 1.00 96.38 102 LEU A CA 1
ATOM 860 C C . LEU A 1 102 ? 5.248 -6.138 1.404 1.00 96.38 102 LEU A C 1
ATOM 862 O O . LEU A 1 102 ? 5.836 -6.557 0.412 1.00 96.38 102 LEU A O 1
ATOM 866 N N . PHE A 1 103 ? 3.919 -6.067 1.468 1.00 95.75 103 PHE A N 1
ATOM 867 C CA . PHE A 1 103 ? 3.035 -6.482 0.384 1.00 95.75 103 PHE A CA 1
ATOM 868 C C . PHE A 1 103 ? 3.253 -5.643 -0.880 1.00 95.75 103 PHE A C 1
ATOM 870 O O . PHE A 1 103 ? 3.489 -6.202 -1.951 1.00 95.75 103 PHE A O 1
ATOM 877 N N . PHE A 1 104 ? 3.255 -4.314 -0.762 1.00 95.75 104 PHE A N 1
ATOM 878 C CA . PHE A 1 104 ? 3.529 -3.436 -1.899 1.00 95.75 104 PHE A CA 1
ATOM 879 C C . PHE A 1 104 ? 4.981 -3.527 -2.368 1.00 95.75 104 PHE A C 1
ATOM 881 O O . PHE A 1 104 ? 5.219 -3.581 -3.572 1.00 95.75 104 PHE A O 1
ATOM 888 N N . GLY A 1 105 ? 5.951 -3.642 -1.459 1.00 96.31 105 GLY A N 1
ATOM 889 C CA . GLY A 1 105 ? 7.354 -3.876 -1.809 1.00 96.31 105 GLY A CA 1
ATOM 890 C C . GLY A 1 105 ? 7.559 -5.160 -2.619 1.00 96.31 105 GLY A C 1
ATOM 891 O O . GLY A 1 105 ? 8.317 -5.163 -3.590 1.00 96.31 105 GLY A O 1
ATOM 892 N N . LEU A 1 106 ? 6.844 -6.238 -2.275 1.00 96.94 106 LEU A N 1
ATOM 893 C CA . LEU A 1 106 ? 6.832 -7.484 -3.047 1.00 96.94 106 LEU A CA 1
ATOM 894 C C . LEU A 1 106 ? 6.209 -7.292 -4.431 1.00 96.94 106 LEU A C 1
ATOM 896 O O . LEU A 1 106 ? 6.754 -7.806 -5.403 1.00 96.94 106 LEU A O 1
ATOM 900 N N . ILE A 1 107 ? 5.106 -6.545 -4.541 1.00 96.19 107 ILE A N 1
ATOM 901 C CA . ILE A 1 107 ? 4.477 -6.251 -5.836 1.00 96.19 107 ILE A CA 1
ATOM 902 C C . ILE A 1 107 ? 5.412 -5.422 -6.721 1.00 96.19 107 ILE A C 1
ATOM 904 O O . ILE A 1 107 ? 5.600 -5.768 -7.883 1.00 96.19 107 ILE A O 1
ATOM 908 N N . TRP A 1 108 ? 6.045 -4.377 -6.186 1.00 95.62 108 TRP A N 1
ATOM 909 C CA . TRP A 1 108 ? 7.019 -3.566 -6.923 1.00 95.62 108 TRP A CA 1
ATOM 910 C C . TRP A 1 108 ? 8.197 -4.395 -7.424 1.00 95.62 108 TRP A C 1
ATOM 912 O O . TRP A 1 108 ? 8.603 -4.273 -8.580 1.00 95.62 108 TRP A O 1
ATOM 922 N N . TRP A 1 109 ? 8.715 -5.279 -6.573 1.00 95.56 109 TRP A N 1
ATOM 923 C CA . TRP A 1 109 ? 9.761 -6.212 -6.968 1.00 95.56 109 TRP A CA 1
ATOM 924 C C . TRP A 1 109 ? 9.284 -7.183 -8.055 1.00 95.56 109 TRP A C 1
ATOM 926 O O . TRP A 1 109 ? 10.005 -7.418 -9.020 1.00 95.56 109 TRP A O 1
ATOM 936 N N . LEU A 1 110 ? 8.058 -7.702 -7.941 1.00 95.25 110 LEU A N 1
ATOM 937 C CA . LEU A 1 110 ? 7.474 -8.612 -8.923 1.00 95.25 110 LEU A CA 1
ATOM 938 C C . LEU A 1 110 ? 7.255 -7.930 -10.280 1.00 95.25 110 LEU A C 1
ATOM 940 O O . LEU A 1 110 ? 7.527 -8.540 -11.307 1.00 95.25 110 LEU A O 1
ATOM 944 N N . VAL A 1 111 ? 6.815 -6.671 -10.304 1.00 93.88 111 VAL A N 1
ATOM 945 C CA . VAL A 1 111 ? 6.682 -5.884 -11.541 1.00 93.88 111 VAL A CA 1
ATOM 946 C C . VAL A 1 111 ? 8.040 -5.697 -12.204 1.00 93.88 111 VAL A C 1
ATOM 948 O O . VAL A 1 111 ? 8.183 -5.995 -13.387 1.00 93.88 111 VAL A O 1
ATOM 951 N N . ALA A 1 112 ? 9.055 -5.279 -11.442 1.00 92.81 112 ALA A N 1
ATOM 952 C CA . ALA A 1 112 ? 10.415 -5.138 -11.959 1.00 92.81 112 ALA A CA 1
ATOM 953 C C . ALA A 1 112 ? 10.974 -6.476 -12.483 1.00 92.81 112 ALA A C 1
ATOM 955 O O . ALA A 1 112 ? 11.656 -6.509 -13.506 1.00 92.81 112 ALA A O 1
ATOM 956 N N . TYR A 1 113 ? 10.643 -7.587 -11.817 1.00 93.19 113 TYR A N 1
ATOM 957 C CA . TYR A 1 113 ? 11.027 -8.933 -12.236 1.00 93.19 113 TYR A CA 1
ATOM 958 C C . TYR A 1 113 ? 10.332 -9.367 -13.532 1.00 93.19 113 TYR A C 1
ATOM 960 O O . TYR A 1 113 ? 10.999 -9.801 -14.464 1.00 93.19 113 TYR A O 1
ATOM 968 N N . ILE A 1 114 ? 9.009 -9.202 -13.637 1.00 93.06 114 ILE A N 1
ATOM 969 C CA . ILE A 1 114 ? 8.234 -9.589 -14.829 1.00 93.06 114 ILE A CA 1
ATOM 970 C C . ILE A 1 114 ? 8.620 -8.740 -16.048 1.00 93.06 114 ILE A C 1
ATOM 972 O O . ILE A 1 114 ? 8.665 -9.260 -17.161 1.00 93.06 114 ILE A O 1
ATOM 976 N N . ARG A 1 115 ? 8.920 -7.450 -15.854 1.00 90.38 115 ARG A N 1
ATOM 977 C CA . ARG A 1 115 ? 9.393 -6.566 -16.932 1.00 90.38 115 ARG A CA 1
ATOM 978 C C . ARG A 1 115 ? 10.828 -6.859 -17.379 1.00 90.38 115 ARG A C 1
ATOM 980 O O . ARG A 1 115 ? 11.214 -6.404 -18.451 1.00 90.38 115 ARG A O 1
ATOM 987 N N . GLY A 1 116 ? 11.608 -7.585 -16.577 1.00 91.38 116 GLY A N 1
ATOM 988 C CA . GLY A 1 116 ? 13.037 -7.794 -16.819 1.00 91.38 116 GLY A CA 1
ATOM 989 C C . GLY A 1 116 ? 13.898 -6.564 -16.507 1.00 91.38 116 GLY A C 1
ATOM 990 O O . GLY A 1 116 ? 15.025 -6.470 -16.996 1.00 91.38 116 GLY A O 1
ATOM 991 N N . ASP A 1 117 ? 13.401 -5.626 -15.690 1.00 89.94 117 ASP A N 1
ATOM 992 C CA . ASP A 1 117 ? 14.146 -4.423 -15.278 1.00 89.94 117 ASP A CA 1
ATOM 993 C C . ASP A 1 117 ? 15.392 -4.796 -14.452 1.00 89.94 117 ASP A C 1
ATOM 995 O O . ASP A 1 117 ? 16.409 -4.107 -14.504 1.00 89.94 117 ASP A O 1
ATOM 999 N N . LEU A 1 118 ? 15.329 -5.919 -13.727 1.00 87.50 118 LEU A N 1
ATOM 1000 C CA . LEU A 1 118 ? 16.447 -6.471 -12.956 1.00 87.50 118 LEU A CA 1
ATOM 1001 C C . LEU A 1 118 ? 17.540 -7.094 -13.843 1.00 87.50 118 LEU A C 1
ATOM 1003 O O . LEU A 1 118 ? 18.690 -7.149 -13.424 1.00 87.50 118 LEU A O 1
ATOM 1007 N N . ASP A 1 119 ? 17.221 -7.540 -15.058 1.00 88.06 119 ASP A N 1
ATOM 1008 C CA . ASP A 1 119 ? 18.206 -8.170 -15.951 1.00 88.06 119 ASP A CA 1
ATOM 1009 C C . ASP A 1 119 ? 18.987 -7.131 -16.774 1.00 88.06 119 ASP A C 1
ATOM 1011 O O . ASP A 1 119 ? 20.125 -7.374 -17.174 1.00 88.06 119 ASP A O 1
ATOM 1015 N N . HIS A 1 120 ? 18.410 -5.941 -16.974 1.00 87.19 120 HIS A N 1
ATOM 1016 C CA . HIS A 1 120 ? 19.004 -4.831 -17.732 1.00 87.19 120 HIS A CA 1
ATOM 1017 C C . HIS A 1 120 ? 19.665 -3.772 -16.829 1.00 87.19 120 HIS A C 1
ATOM 1019 O O . HIS A 1 120 ? 19.803 -2.607 -17.212 1.00 87.19 120 HIS A O 1
ATOM 1025 N N . LEU A 1 121 ? 20.087 -4.161 -15.619 1.00 81.50 121 LEU A N 1
ATOM 1026 C CA . LEU A 1 121 ? 20.761 -3.280 -14.660 1.00 81.50 121 LEU A CA 1
ATOM 1027 C C . LEU A 1 121 ? 22.034 -2.666 -15.273 1.00 81.50 121 LEU A C 1
ATOM 1029 O O . LEU A 1 121 ? 23.062 -3.327 -15.406 1.00 81.50 121 LEU A O 1
ATOM 1033 N N . GLY A 1 122 ? 21.970 -1.375 -15.613 1.00 77.31 122 GLY A N 1
ATOM 1034 C CA . GLY A 1 122 ? 23.092 -0.611 -16.168 1.00 77.31 122 GLY A CA 1
ATOM 1035 C C . GLY A 1 122 ? 23.095 -0.452 -17.693 1.00 77.31 122 GLY A C 1
ATOM 1036 O O . GLY A 1 122 ? 24.017 0.176 -18.220 1.00 77.31 122 GLY A O 1
ATOM 1037 N N . ASP A 1 123 ? 22.083 -0.959 -18.404 1.00 86.75 123 ASP A N 1
ATOM 1038 C CA . ASP A 1 123 ? 21.899 -0.641 -19.821 1.00 86.75 123 ASP A CA 1
ATOM 1039 C C . ASP A 1 123 ? 21.383 0.798 -19.979 1.00 86.75 123 ASP A C 1
ATOM 1041 O O . ASP A 1 123 ? 20.367 1.184 -19.407 1.00 86.75 123 ASP A O 1
ATOM 1045 N N . LYS A 1 124 ? 22.087 1.611 -20.772 1.00 81.81 124 LYS A N 1
ATOM 1046 C CA . LYS A 1 124 ? 21.722 3.016 -21.021 1.00 81.81 124 LYS A CA 1
ATOM 1047 C C . LYS A 1 124 ? 20.519 3.161 -21.952 1.00 81.81 124 LYS A C 1
ATOM 1049 O O . LYS A 1 124 ? 19.934 4.238 -22.010 1.00 81.81 124 LYS A O 1
ATOM 1054 N N . ASN A 1 125 ? 20.188 2.114 -22.708 1.00 86.94 125 ASN A N 1
ATOM 1055 C CA . ASN A 1 125 ? 19.074 2.130 -23.655 1.00 86.94 125 ASN A CA 1
ATOM 1056 C C . ASN A 1 125 ? 17.760 1.643 -23.028 1.00 86.94 125 ASN A C 1
ATOM 1058 O O . ASN A 1 125 ? 16.695 1.859 -23.611 1.00 86.94 125 ASN A O 1
ATOM 1062 N N . TRP A 1 126 ? 17.823 1.000 -21.858 1.00 88.88 126 TRP A N 1
ATOM 1063 C CA . TRP A 1 126 ? 16.652 0.524 -21.134 1.00 88.88 126 TRP A CA 1
ATOM 1064 C C . TRP A 1 126 ? 16.222 1.543 -20.084 1.00 88.88 126 TRP A C 1
ATOM 1066 O O . TRP A 1 126 ? 17.030 2.026 -19.295 1.00 88.88 126 TRP A O 1
ATOM 1076 N N . VAL A 1 127 ? 14.930 1.863 -20.062 1.00 90.19 127 VAL A N 1
ATOM 1077 C CA . VAL A 1 127 ? 14.348 2.740 -19.043 1.00 90.19 127 VAL A CA 1
ATOM 1078 C C . VAL A 1 127 ? 13.478 1.871 -18.133 1.00 90.19 127 VAL A C 1
ATOM 1080 O O . VAL A 1 127 ? 12.415 1.429 -18.585 1.00 90.19 127 VAL A O 1
ATOM 1083 N N . PRO A 1 128 ? 13.913 1.604 -16.887 1.00 92.38 128 PRO A N 1
ATOM 1084 C CA . PRO A 1 128 ? 13.164 0.766 -15.961 1.00 92.38 128 PRO A CA 1
ATOM 1085 C C . PRO A 1 128 ? 11.895 1.474 -15.486 1.00 92.38 128 PRO A C 1
ATOM 1087 O O . PRO A 1 128 ? 11.764 2.696 -15.589 1.00 92.38 128 PRO A O 1
ATOM 1090 N N . CYS A 1 129 ? 10.961 0.715 -14.919 1.00 92.12 129 CYS A N 1
ATOM 1091 C CA . CYS A 1 129 ? 9.745 1.284 -14.346 1.00 92.12 129 CYS A CA 1
ATOM 1092 C C . CYS A 1 129 ? 10.033 2.202 -13.145 1.00 92.12 129 CYS A C 1
ATOM 1094 O O . CYS A 1 129 ? 9.411 3.253 -12.991 1.00 92.12 129 CYS A O 1
ATOM 1096 N N . VAL A 1 130 ? 11.009 1.822 -12.318 1.00 93.88 130 VAL A N 1
ATOM 1097 C CA . VAL A 1 130 ? 11.515 2.623 -11.198 1.00 93.88 130 VAL A CA 1
ATOM 1098 C C . VAL A 1 130 ? 13.033 2.671 -11.289 1.00 93.88 130 VAL A C 1
ATOM 1100 O O . VAL A 1 130 ? 13.693 1.635 -11.379 1.00 93.88 130 VAL A O 1
ATOM 1103 N N . GLU A 1 131 ? 13.596 3.873 -11.260 1.00 92.38 131 GLU A N 1
ATOM 1104 C CA . GLU A 1 131 ? 15.043 4.062 -11.297 1.00 92.38 131 GLU A CA 1
ATOM 1105 C C . GLU A 1 131 ? 15.713 3.552 -10.012 1.00 92.38 131 GLU A C 1
ATOM 1107 O O . GLU A 1 131 ? 15.167 3.662 -8.912 1.00 92.38 131 GLU A O 1
ATOM 1112 N N . ASN A 1 132 ? 16.929 3.010 -10.145 1.00 91.06 132 ASN A N 1
ATOM 1113 C CA . ASN A 1 132 ? 17.746 2.512 -9.028 1.00 91.06 132 ASN A CA 1
ATOM 1114 C C . ASN A 1 132 ? 17.070 1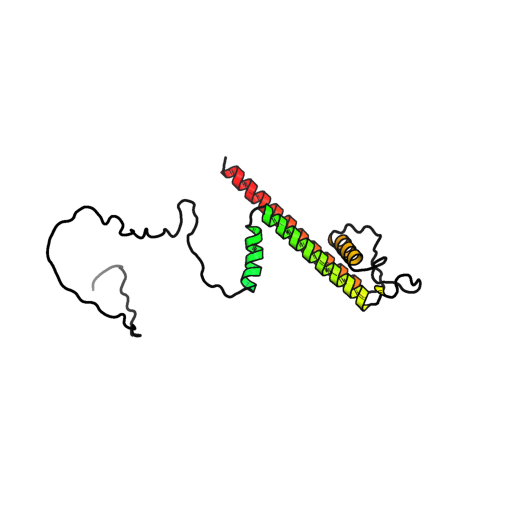.404 -8.181 1.00 91.06 132 ASN A C 1
ATOM 1116 O O . ASN A 1 132 ? 17.338 1.264 -6.978 1.00 91.06 132 ASN A O 1
ATOM 1120 N N . LEU A 1 133 ? 16.193 0.604 -8.801 1.00 92.12 133 LEU A N 1
ATOM 1121 C CA . LEU A 1 133 ? 15.564 -0.572 -8.196 1.00 92.12 133 LEU A CA 1
ATOM 1122 C C . LEU A 1 133 ? 16.378 -1.835 -8.529 1.00 92.12 133 LEU A C 1
ATOM 1124 O O . LEU A 1 133 ? 16.141 -2.515 -9.520 1.00 92.12 133 LEU A O 1
ATOM 1128 N N . ASN A 1 134 ? 17.342 -2.159 -7.665 1.00 90.75 134 ASN A N 1
ATOM 1129 C CA . ASN A 1 134 ? 18.325 -3.230 -7.895 1.00 90.75 134 ASN A CA 1
ATOM 1130 C C . ASN A 1 134 ? 17.918 -4.598 -7.312 1.00 90.75 134 ASN A C 1
ATOM 1132 O O . ASN A 1 134 ? 18.582 -5.603 -7.544 1.00 90.75 134 ASN A O 1
ATOM 1136 N N . GLY A 1 135 ? 16.860 -4.652 -6.504 1.00 92.12 135 GLY A N 1
ATOM 1137 C CA . GLY A 1 135 ? 16.392 -5.875 -5.858 1.00 92.12 135 GLY A CA 1
ATOM 1138 C C . GLY A 1 135 ? 15.232 -5.647 -4.890 1.00 92.12 135 GLY A C 1
ATOM 1139 O O . 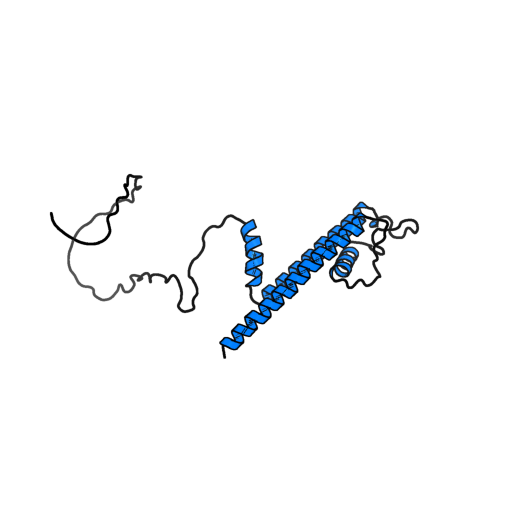GLY A 1 135 ? 14.626 -4.573 -4.851 1.00 92.12 135 GLY A O 1
ATOM 1140 N N . PHE A 1 136 ? 14.932 -6.663 -4.076 1.00 94.44 136 PHE A N 1
ATOM 1141 C CA . PHE A 1 136 ? 13.790 -6.628 -3.156 1.00 94.44 136 PHE A CA 1
ATOM 1142 C C . PHE A 1 136 ? 13.910 -5.521 -2.101 1.00 94.44 136 PHE A C 1
ATOM 1144 O O . PHE A 1 136 ? 12.960 -4.783 -1.876 1.00 94.44 136 PHE A O 1
ATOM 1151 N N . VAL A 1 137 ? 15.088 -5.342 -1.496 1.00 95.38 137 VAL A N 1
ATOM 1152 C CA . VAL A 1 137 ? 15.288 -4.319 -0.452 1.00 95.38 137 VAL A CA 1
ATOM 1153 C C . VAL A 1 137 ? 15.082 -2.906 -1.006 1.00 95.38 137 VAL A C 1
ATOM 1155 O O . VAL A 1 137 ? 14.451 -2.080 -0.353 1.00 95.38 137 VAL A O 1
ATOM 1158 N N . SER A 1 138 ? 15.552 -2.623 -2.226 1.00 94.50 138 SER A N 1
ATOM 1159 C CA . SER A 1 138 ? 15.296 -1.333 -2.882 1.00 94.50 138 SER A CA 1
ATOM 1160 C C . SER A 1 138 ? 13.824 -1.138 -3.246 1.00 94.50 138 SER A C 1
ATOM 1162 O O . SER A 1 138 ? 13.336 -0.019 -3.136 1.00 94.50 138 SER A O 1
ATOM 1164 N N . ALA A 1 139 ? 13.113 -2.204 -3.630 1.00 95.75 139 ALA A N 1
ATOM 1165 C CA . ALA A 1 139 ? 11.674 -2.147 -3.886 1.00 95.75 139 ALA A CA 1
ATOM 1166 C C . ALA A 1 139 ? 10.873 -1.916 -2.593 1.00 95.75 139 ALA A C 1
ATOM 1168 O O . ALA A 1 139 ? 9.941 -1.120 -2.573 1.00 95.75 139 ALA A O 1
ATOM 1169 N N . PHE A 1 140 ? 11.273 -2.556 -1.492 1.00 96.31 140 PHE A N 1
ATOM 1170 C CA . PHE A 1 140 ? 10.693 -2.339 -0.168 1.00 96.31 140 PHE A CA 1
ATOM 1171 C C . PHE A 1 140 ? 10.910 -0.903 0.326 1.00 96.31 140 PHE A C 1
ATOM 1173 O O . PHE A 1 140 ? 9.968 -0.258 0.775 1.00 96.31 140 PHE A O 1
ATOM 1180 N N . LEU A 1 141 ? 12.126 -0.367 0.178 1.00 95.56 141 LEU A N 1
ATOM 1181 C CA . LEU A 1 141 ? 12.416 1.038 0.478 1.00 95.56 141 LEU A CA 1
ATOM 1182 C C . LEU A 1 141 ? 11.554 1.976 -0.368 1.00 95.56 141 LEU A C 1
ATOM 1184 O O . LEU A 1 141 ? 10.939 2.883 0.178 1.00 95.56 141 LEU A O 1
ATOM 1188 N N . PHE A 1 142 ? 11.444 1.717 -1.673 1.00 95.75 142 PHE A N 1
ATOM 1189 C CA . PHE A 1 142 ? 10.568 2.490 -2.551 1.00 95.75 142 PHE A CA 1
ATOM 1190 C C . PHE A 1 142 ? 9.100 2.429 -2.106 1.00 95.75 142 PHE A C 1
ATOM 1192 O O . PHE A 1 142 ? 8.418 3.452 -2.096 1.00 95.75 142 PHE A O 1
ATOM 1199 N N . SER A 1 143 ? 8.618 1.263 -1.668 1.00 96.56 143 SER A N 1
ATOM 1200 C CA . SER A 1 143 ? 7.270 1.112 -1.114 1.00 96.56 143 SER A CA 1
ATOM 1201 C C . SER A 1 143 ? 7.062 1.953 0.147 1.00 96.56 143 SER A C 1
ATOM 1203 O O . SER A 1 143 ? 6.029 2.606 0.273 1.00 96.56 143 SER A O 1
ATOM 1205 N N . ILE A 1 144 ? 8.036 1.991 1.060 1.00 95.88 144 ILE A N 1
ATOM 1206 C CA . ILE A 1 144 ? 7.966 2.859 2.242 1.00 95.88 144 ILE A CA 1
ATOM 1207 C C . ILE A 1 144 ? 7.954 4.323 1.806 1.00 95.88 144 ILE A C 1
ATOM 1209 O O . ILE A 1 144 ? 7.081 5.074 2.229 1.00 95.88 144 ILE A O 1
ATOM 1213 N N . GLU A 1 145 ? 8.889 4.729 0.947 1.00 95.50 145 GLU A N 1
ATOM 1214 C CA . GLU A 1 145 ? 9.035 6.109 0.471 1.00 95.50 145 GLU A CA 1
ATOM 1215 C C . GLU A 1 145 ? 7.754 6.642 -0.179 1.00 95.50 145 GLU A C 1
ATOM 1217 O O . GLU A 1 145 ? 7.399 7.804 0.024 1.00 95.50 145 GLU A O 1
ATOM 1222 N N . THR A 1 146 ? 7.063 5.793 -0.941 1.00 94.62 146 THR A N 1
ATOM 1223 C CA . THR A 1 146 ? 5.827 6.135 -1.651 1.00 94.62 146 THR A CA 1
ATOM 1224 C C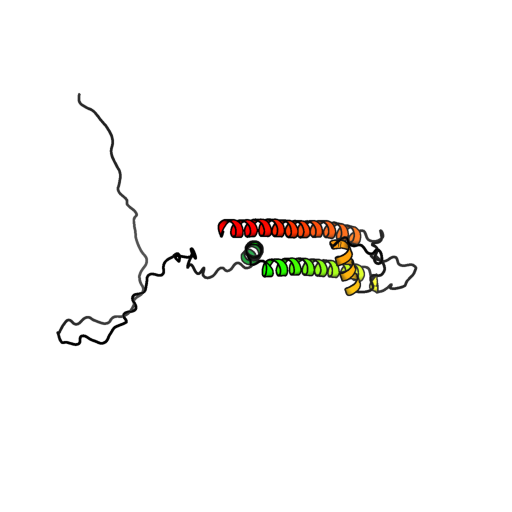 . THR A 1 146 ? 4.605 6.123 -0.737 1.00 94.62 146 THR A C 1
ATOM 1226 O O . THR A 1 146 ? 3.812 7.058 -0.792 1.00 94.62 146 THR A O 1
ATOM 1229 N N . GLU A 1 147 ? 4.459 5.131 0.147 1.00 95.19 147 GLU A N 1
ATOM 1230 C CA . GLU A 1 147 ? 3.305 5.054 1.057 1.00 95.19 147 GLU A CA 1
ATOM 1231 C C . GLU A 1 147 ? 3.349 6.123 2.152 1.00 95.19 147 GLU A C 1
ATOM 1233 O O . GLU A 1 147 ? 2.340 6.751 2.458 1.00 95.19 147 GLU A O 1
ATOM 1238 N N . THR A 1 148 ? 4.531 6.357 2.724 1.00 94.12 148 THR A N 1
ATOM 1239 C CA . THR A 1 148 ? 4.740 7.398 3.742 1.00 94.12 148 THR A CA 1
ATOM 1240 C C . THR A 1 148 ? 4.908 8.784 3.131 1.00 94.12 148 THR A C 1
ATOM 1242 O O . THR A 1 148 ? 5.003 9.770 3.859 1.00 94.12 148 THR A O 1
ATOM 1245 N N . THR A 1 149 ? 4.923 8.885 1.797 1.00 94.56 149 THR A N 1
ATOM 1246 C CA . THR A 1 149 ? 5.083 10.133 1.037 1.00 94.56 149 THR A CA 1
ATOM 1247 C C . THR A 1 149 ? 6.371 10.904 1.358 1.00 94.56 149 THR A C 1
ATOM 1249 O O . THR A 1 149 ? 6.442 12.110 1.140 1.00 94.56 149 THR A O 1
ATOM 1252 N N . ILE A 1 150 ? 7.411 10.218 1.856 1.00 95.50 150 ILE A N 1
ATOM 1253 C CA . ILE A 1 150 ? 8.725 10.830 2.115 1.00 95.50 150 ILE A CA 1
ATOM 1254 C C . ILE A 1 150 ? 9.393 11.217 0.792 1.00 95.50 150 ILE A C 1
ATOM 1256 O O . ILE A 1 150 ? 9.930 12.315 0.678 1.00 95.50 150 ILE A O 1
ATOM 1260 N N . GLY A 1 151 ? 9.362 10.308 -0.192 1.00 90.62 151 GLY A N 1
ATOM 1261 C CA . GLY A 1 151 ? 9.838 10.549 -1.555 1.00 90.62 151 GLY A CA 1
ATOM 1262 C C . GLY A 1 151 ? 11.242 11.156 -1.645 1.00 90.62 151 GLY A C 1
ATOM 1263 O O . GLY A 1 151 ? 11.394 12.262 -2.155 1.00 90.62 151 GLY A O 1
ATOM 1264 N N . TYR A 1 152 ? 12.285 10.432 -1.211 1.00 90.00 152 TYR A N 1
ATOM 1265 C CA . TYR A 1 152 ? 13.669 10.944 -1.223 1.00 90.00 152 TYR A CA 1
ATOM 1266 C C . TYR A 1 152 ? 14.176 11.364 -2.615 1.00 90.00 152 TYR A C 1
ATOM 1268 O O . TYR A 1 152 ? 15.184 12.059 -2.714 1.00 90.00 152 TYR A O 1
ATOM 1276 N N . GLY A 1 153 ? 13.522 10.913 -3.691 1.00 89.12 153 GLY A N 1
ATOM 1277 C CA . GLY A 1 153 ? 13.860 11.274 -5.070 1.00 89.12 153 GLY A CA 1
ATOM 1278 C C . GLY A 1 153 ? 15.049 10.505 -5.651 1.00 89.12 153 GLY A C 1
ATOM 1279 O O . GLY A 1 153 ? 15.424 10.739 -6.791 1.00 89.12 153 GLY A O 1
ATOM 1280 N N . TYR A 1 154 ? 15.633 9.566 -4.899 1.00 90.75 154 TYR A N 1
ATOM 1281 C CA . TYR A 1 154 ? 16.669 8.659 -5.408 1.00 90.75 154 TYR A CA 1
ATOM 1282 C C . TYR A 1 154 ? 16.081 7.524 -6.266 1.00 90.75 154 TYR A C 1
ATOM 1284 O O . TYR A 1 154 ? 16.738 7.016 -7.173 1.00 90.75 154 TYR A O 1
ATOM 1292 N N . ARG A 1 155 ? 14.840 7.121 -5.973 1.00 92.50 155 ARG A N 1
ATOM 1293 C CA . ARG A 1 155 ? 14.078 6.097 -6.698 1.00 92.50 155 ARG A CA 1
ATOM 1294 C C . ARG A 1 155 ? 12.838 6.761 -7.266 1.00 92.50 155 ARG A C 1
ATOM 1296 O O . ARG A 1 155 ? 11.916 7.085 -6.522 1.00 92.50 155 ARG A O 1
ATOM 1303 N N . VAL A 1 156 ? 12.851 7.023 -8.567 1.00 92.44 156 VAL A N 1
ATOM 1304 C CA . VAL A 1 156 ? 11.789 7.770 -9.247 1.00 92.44 156 VAL A CA 1
ATOM 1305 C C . VAL A 1 156 ? 11.065 6.844 -10.211 1.00 92.44 156 VAL A C 1
ATOM 1307 O O . VAL A 1 156 ? 11.689 6.046 -10.908 1.00 92.44 156 VAL A O 1
ATOM 1310 N N . ILE A 1 157 ? 9.737 6.932 -10.216 1.00 93.00 157 ILE A N 1
ATOM 1311 C CA . ILE A 1 157 ? 8.890 6.212 -11.164 1.00 93.00 157 ILE A CA 1
ATOM 1312 C C . ILE A 1 157 ? 8.977 6.859 -12.549 1.00 93.00 157 ILE A C 1
ATOM 1314 O O . ILE A 1 157 ? 8.969 8.083 -12.670 1.00 93.00 157 ILE A O 1
ATOM 1318 N N . THR A 1 158 ? 9.033 6.044 -13.597 1.00 92.19 158 THR A N 1
ATOM 1319 C CA . THR A 1 158 ? 9.072 6.513 -14.985 1.00 92.19 158 THR A CA 1
ATOM 1320 C C . THR A 1 158 ? 7.718 6.336 -15.674 1.00 92.19 158 THR A C 1
ATOM 1322 O O . THR A 1 158 ? 6.898 5.498 -15.305 1.00 92.19 158 THR A O 1
ATOM 1325 N N . GLU A 1 159 ? 7.476 7.099 -16.741 1.00 90.56 159 GLU A N 1
ATOM 1326 C CA . GLU A 1 159 ? 6.223 7.030 -17.515 1.00 90.56 159 GLU A CA 1
ATOM 1327 C C . GLU A 1 159 ? 6.145 5.813 -18.459 1.00 90.56 159 GLU A C 1
ATOM 1329 O O . GLU A 1 159 ? 5.170 5.628 -19.186 1.00 90.56 159 GLU A O 1
ATOM 1334 N N . LYS A 1 160 ? 7.177 4.961 -18.484 1.00 89.19 160 LYS A N 1
ATOM 1335 C CA . LYS A 1 160 ? 7.271 3.819 -19.409 1.00 89.19 160 LYS A CA 1
ATOM 1336 C C . LYS A 1 160 ? 6.383 2.639 -19.011 1.00 89.19 160 LYS A C 1
ATOM 1338 O O . LYS A 1 160 ? 6.157 1.744 -19.830 1.00 89.19 160 LYS A O 1
ATOM 1343 N N . CYS A 1 161 ? 5.903 2.612 -17.769 1.00 90.38 161 CYS A N 1
ATOM 1344 C CA . CYS A 1 161 ? 5.121 1.518 -17.206 1.00 90.38 161 CYS A CA 1
ATOM 1345 C C . CYS A 1 161 ? 3.768 2.026 -16.660 1.00 90.38 161 CYS A C 1
ATOM 1347 O O . CYS A 1 161 ? 3.696 2.528 -15.537 1.00 90.38 161 CYS A O 1
ATOM 1349 N N . PRO A 1 162 ? 2.653 1.867 -17.399 1.00 92.88 162 PRO A N 1
ATOM 1350 C CA . PRO A 1 162 ? 1.338 2.267 -16.890 1.00 92.88 162 PRO A CA 1
ATOM 1351 C C . PRO A 1 162 ? 0.906 1.437 -15.671 1.00 92.88 162 PRO A C 1
ATOM 1353 O O . PRO A 1 162 ? 0.231 1.954 -14.784 1.00 92.88 162 PRO A O 1
ATOM 1356 N N . GLU A 1 163 ? 1.336 0.175 -15.582 1.00 92.69 163 GLU A N 1
ATOM 1357 C CA . GLU A 1 163 ? 1.106 -0.680 -14.410 1.00 92.69 163 GLU A CA 1
ATOM 1358 C C . GLU A 1 163 ? 1.711 -0.100 -13.124 1.00 92.69 163 GLU A C 1
ATOM 1360 O O . GLU A 1 163 ? 1.051 -0.119 -12.089 1.00 92.69 163 GLU A O 1
ATOM 1365 N N . GLY A 1 164 ? 2.909 0.491 -13.192 1.00 93.25 164 GLY A N 1
ATOM 1366 C CA . GLY A 1 164 ? 3.542 1.147 -12.049 1.00 93.25 164 GLY A CA 1
ATOM 1367 C C . GLY A 1 164 ? 2.746 2.362 -11.581 1.00 93.25 164 GLY A C 1
ATOM 1368 O O . GLY A 1 164 ? 2.544 2.546 -10.385 1.00 93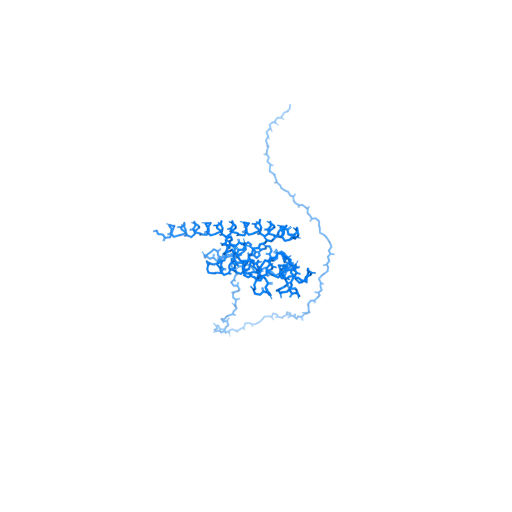.25 164 GLY A O 1
ATOM 1369 N N . ILE A 1 165 ? 2.225 3.163 -12.515 1.00 94.81 165 ILE A N 1
ATOM 1370 C CA . ILE A 1 165 ? 1.402 4.340 -12.193 1.00 94.81 165 ILE A CA 1
ATOM 1371 C C . ILE A 1 165 ? 0.104 3.917 -11.494 1.00 94.81 165 ILE A C 1
ATOM 1373 O O . ILE A 1 165 ? -0.278 4.502 -10.480 1.00 94.81 165 ILE A O 1
ATOM 1377 N N . VAL A 1 166 ? -0.565 2.878 -12.003 1.00 95.56 166 VAL A N 1
ATOM 1378 C CA . VAL A 1 166 ? -1.785 2.338 -11.382 1.00 95.56 166 VAL A CA 1
ATOM 1379 C C . VAL A 1 166 ? -1.487 1.780 -9.990 1.00 95.56 166 VAL A C 1
ATOM 1381 O O . VAL A 1 166 ? -2.244 2.041 -9.056 1.00 95.56 166 VAL A O 1
ATOM 1384 N N . LEU A 1 167 ? -0.376 1.058 -9.824 1.00 95.25 167 LEU A N 1
ATOM 1385 C CA . LEU A 1 167 ? 0.048 0.544 -8.521 1.00 95.25 167 LEU A CA 1
ATOM 1386 C C . LEU A 1 167 ? 0.339 1.666 -7.527 1.00 95.25 167 LEU A C 1
ATOM 1388 O O . LEU A 1 167 ? -0.136 1.600 -6.397 1.00 95.25 167 LEU A O 1
ATOM 1392 N N . LEU A 1 168 ? 1.037 2.717 -7.958 1.00 95.06 168 LEU A N 1
ATOM 1393 C CA . LEU A 1 168 ? 1.310 3.894 -7.138 1.00 95.06 168 LEU A CA 1
ATOM 1394 C C . LEU A 1 168 ? 0.013 4.578 -6.684 1.00 95.06 168 LEU A C 1
ATOM 1396 O O . LEU A 1 168 ? -0.118 4.939 -5.516 1.00 95.06 168 LEU A O 1
ATOM 1400 N N . LEU A 1 169 ? -0.967 4.717 -7.582 1.00 96.19 169 LEU A N 1
ATOM 1401 C CA . LEU A 1 169 ? -2.275 5.291 -7.259 1.00 96.19 169 LEU A CA 1
ATOM 1402 C C . LEU A 1 169 ? -3.011 4.452 -6.204 1.00 96.19 169 LEU A C 1
ATOM 1404 O O . LEU A 1 169 ? -3.510 4.985 -5.213 1.00 96.19 169 LEU A O 1
ATOM 1408 N N . VAL A 1 170 ? -3.069 3.135 -6.407 1.00 96.19 170 VAL A N 1
ATOM 1409 C CA . VAL A 1 170 ? -3.718 2.202 -5.474 1.00 96.19 170 VAL A CA 1
ATOM 1410 C C . VAL A 1 170 ? -3.025 2.228 -4.112 1.00 96.19 170 VAL A C 1
ATOM 1412 O O . VAL A 1 170 ? -3.701 2.265 -3.083 1.00 96.19 170 VAL A O 1
ATOM 1415 N N . GLN A 1 171 ? -1.694 2.264 -4.099 1.00 96.00 171 GLN A N 1
ATOM 1416 C CA . GLN A 1 171 ? -0.895 2.352 -2.884 1.00 96.00 171 GLN A CA 1
ATOM 1417 C C . GLN A 1 171 ? -1.141 3.664 -2.133 1.00 96.00 171 GLN A C 1
ATOM 1419 O O . GLN A 1 171 ? -1.326 3.638 -0.920 1.00 96.00 171 GLN A O 1
ATOM 1424 N N . ALA A 1 172 ? -1.231 4.798 -2.833 1.00 96.00 172 ALA A N 1
ATOM 1425 C CA . ALA A 1 172 ? -1.547 6.085 -2.217 1.00 96.00 172 ALA A CA 1
ATOM 1426 C C . ALA A 1 172 ? -2.945 6.087 -1.570 1.00 96.00 172 ALA A C 1
ATOM 1428 O O . ALA A 1 172 ? -3.112 6.550 -0.440 1.00 96.00 172 ALA A O 1
ATOM 1429 N N . ILE A 1 173 ? -3.949 5.518 -2.248 1.00 96.38 173 ILE A N 1
ATOM 1430 C CA . ILE A 1 173 ? -5.312 5.409 -1.709 1.00 96.38 173 ILE A CA 1
ATOM 1431 C C . ILE A 1 173 ? -5.323 4.512 -0.466 1.00 96.38 173 ILE A C 1
ATOM 1433 O O . ILE A 1 173 ? -5.822 4.924 0.581 1.00 96.38 173 ILE A O 1
ATOM 1437 N N . LEU A 1 174 ? -4.748 3.311 -0.542 1.00 93.75 174 LEU A N 1
ATOM 1438 C CA . LEU A 1 174 ? -4.721 2.378 0.587 1.00 93.75 174 LEU A CA 1
ATOM 1439 C C . LEU A 1 174 ? -3.897 2.913 1.766 1.00 93.75 174 LEU A C 1
ATOM 1441 O O . LEU A 1 174 ? -4.361 2.839 2.904 1.00 93.75 174 LEU A O 1
ATOM 1445 N N . GLY A 1 175 ? -2.749 3.539 1.501 1.00 93.81 175 GLY A N 1
ATOM 1446 C CA . GLY A 1 175 ? -1.943 4.219 2.514 1.00 93.81 175 GLY A CA 1
ATOM 1447 C C . GLY A 1 175 ? -2.725 5.326 3.223 1.00 93.81 175 GLY A C 1
ATOM 1448 O O . GLY A 1 175 ? -2.717 5.404 4.451 1.00 93.81 175 GLY A O 1
ATOM 1449 N N . SER A 1 176 ? -3.495 6.125 2.474 1.00 95.06 176 SER A N 1
ATOM 1450 C CA . SER A 1 176 ? -4.340 7.177 3.054 1.00 95.06 176 SER A CA 1
ATOM 1451 C C . SER A 1 176 ? -5.437 6.622 3.973 1.00 95.06 176 SER A C 1
ATOM 1453 O O . SER A 1 176 ? -5.689 7.189 5.037 1.00 95.06 176 SER A O 1
ATOM 1455 N N . ILE A 1 177 ? -6.038 5.480 3.615 1.00 92.19 177 ILE A N 1
ATOM 1456 C CA . ILE A 1 177 ? -7.063 4.803 4.421 1.00 92.19 177 ILE A CA 1
ATOM 1457 C C . ILE A 1 177 ? -6.450 4.271 5.718 1.00 92.19 177 ILE A C 1
ATOM 1459 O O . ILE A 1 177 ? -6.985 4.527 6.796 1.00 92.19 177 ILE A O 1
ATOM 1463 N N . VAL A 1 178 ? -5.317 3.565 5.640 1.00 90.25 178 VAL A N 1
ATOM 1464 C CA . VAL A 1 178 ? -4.632 3.018 6.824 1.00 90.25 178 VAL A CA 1
ATOM 1465 C C . VAL A 1 178 ? -4.188 4.144 7.760 1.00 90.25 178 VAL A C 1
ATOM 1467 O O . VAL A 1 178 ? -4.413 4.062 8.968 1.00 90.25 178 VAL A O 1
ATOM 1470 N N . ASN A 1 179 ? -3.634 5.228 7.211 1.00 91.31 179 ASN A N 1
ATOM 1471 C CA . ASN A 1 179 ? -3.244 6.399 7.990 1.00 91.31 179 ASN A CA 1
ATOM 1472 C C . ASN A 1 179 ? -4.450 7.058 8.686 1.00 91.31 179 ASN A C 1
ATOM 1474 O O . ASN A 1 179 ? -4.400 7.336 9.884 1.00 91.31 179 ASN A O 1
ATOM 1478 N N . ALA A 1 180 ? -5.563 7.249 7.970 1.00 91.31 180 ALA A N 1
ATOM 1479 C CA . ALA A 1 180 ? -6.787 7.804 8.545 1.00 91.31 180 ALA A CA 1
ATOM 1480 C C . ALA A 1 180 ? -7.348 6.925 9.676 1.00 91.31 180 ALA A C 1
ATOM 1482 O O . ALA A 1 180 ? -7.758 7.445 10.715 1.00 91.31 180 ALA A O 1
ATOM 1483 N N . LEU A 1 181 ? -7.319 5.597 9.514 1.00 87.44 181 LEU A N 1
ATOM 1484 C CA . LEU A 1 181 ? -7.739 4.652 10.552 1.00 87.44 181 LEU A CA 1
ATOM 1485 C C . LEU A 1 181 ? -6.832 4.711 11.784 1.00 87.44 181 LEU A C 1
ATOM 1487 O O . LEU A 1 181 ? -7.344 4.709 12.902 1.00 87.44 181 LEU A O 1
ATOM 1491 N N . MET A 1 182 ? -5.511 4.798 11.604 1.00 87.12 182 MET A N 1
ATOM 1492 C CA . MET A 1 182 ? -4.558 4.913 12.712 1.00 87.12 182 MET A CA 1
ATOM 1493 C C . MET A 1 182 ? -4.820 6.181 13.531 1.00 87.12 182 MET A C 1
ATOM 1495 O O . MET A 1 182 ? -5.015 6.097 14.745 1.00 87.12 182 MET A O 1
ATOM 1499 N N . VAL A 1 183 ? -4.859 7.345 12.872 1.00 90.38 183 VAL A N 1
ATOM 1500 C CA . VAL A 1 183 ? -5.086 8.638 13.535 1.00 90.38 183 VAL A CA 1
ATOM 1501 C C . VAL A 1 183 ? -6.466 8.668 14.193 1.00 90.38 183 VAL A C 1
ATOM 1503 O O . VAL A 1 183 ? -6.582 9.080 15.347 1.00 90.38 183 VAL A O 1
ATOM 1506 N N . GLY A 1 184 ? -7.500 8.170 13.507 1.00 89.31 184 GLY A N 1
ATOM 1507 C CA . GLY A 1 184 ? -8.860 8.087 14.038 1.00 89.31 184 GLY A CA 1
ATOM 1508 C C . GLY A 1 184 ? -8.959 7.208 15.286 1.00 89.31 184 GLY A C 1
ATOM 1509 O O . GLY A 1 184 ? -9.522 7.627 16.296 1.00 89.31 184 GLY A O 1
ATOM 1510 N N . CYS A 1 185 ? -8.357 6.017 15.262 1.00 83.88 185 CYS A N 1
ATOM 1511 C CA . CYS A 1 185 ? -8.357 5.117 16.414 1.00 83.88 185 CYS A CA 1
ATOM 1512 C C . CYS A 1 185 ? -7.533 5.665 17.583 1.00 83.88 185 CYS A C 1
ATOM 1514 O O . CYS A 1 185 ? -7.963 5.548 18.729 1.00 83.88 185 CYS A O 1
ATOM 1516 N N . MET A 1 186 ? -6.370 6.276 17.318 1.00 86.12 186 MET A N 1
ATOM 1517 C CA . MET A 1 186 ? -5.578 6.936 18.360 1.00 86.12 186 MET A CA 1
ATOM 1518 C C . MET A 1 186 ? -6.359 8.072 19.014 1.00 86.12 186 MET A C 1
ATOM 1520 O O . MET A 1 186 ? -6.384 8.157 20.236 1.00 86.12 186 MET A O 1
ATOM 1524 N N . PHE A 1 187 ? -7.023 8.913 18.223 1.00 89.12 187 PHE A N 1
ATOM 1525 C CA . PHE A 1 187 ? -7.824 10.019 18.737 1.00 89.12 187 PHE A CA 1
ATOM 1526 C C . PHE A 1 187 ? -8.960 9.530 19.647 1.00 89.12 187 PHE A C 1
ATOM 1528 O O . PHE A 1 187 ? -9.109 10.026 20.762 1.00 89.12 187 PHE A O 1
ATOM 1535 N N . VAL A 1 188 ? -9.709 8.506 19.219 1.00 86.31 188 VAL A N 1
ATOM 1536 C CA . VAL A 1 188 ? -10.775 7.896 20.033 1.00 86.31 188 VAL A CA 1
ATOM 1537 C C . VAL A 1 188 ? -10.217 7.287 21.319 1.00 86.31 188 VAL A C 1
ATOM 1539 O O . VAL A 1 188 ? -10.773 7.527 22.389 1.00 86.31 188 VAL A O 1
ATOM 1542 N N . LYS A 1 189 ? -9.107 6.540 21.242 1.00 84.06 189 LYS A N 1
ATOM 1543 C CA . LYS A 1 189 ? -8.458 5.953 22.425 1.00 84.06 189 LYS A CA 1
ATOM 1544 C C . LYS A 1 189 ? -8.005 7.020 23.424 1.00 84.06 189 LYS A C 1
ATOM 1546 O O . LYS A 1 189 ? -8.296 6.889 24.607 1.00 84.06 189 LYS A O 1
ATOM 1551 N N . VAL A 1 190 ? -7.341 8.078 22.952 1.00 86.62 190 VAL A N 1
ATOM 1552 C CA . VAL A 1 190 ? -6.869 9.194 23.792 1.00 86.62 190 VAL A CA 1
ATOM 1553 C C . VAL A 1 190 ? -8.040 9.867 24.510 1.00 86.62 190 VAL A C 1
ATOM 1555 O O . VAL A 1 190 ? -7.955 10.127 25.707 1.00 86.62 190 VAL A O 1
ATOM 1558 N N . ILE A 1 191 ? -9.149 10.115 23.805 1.00 87.62 191 ILE A N 1
ATOM 1559 C CA . ILE A 1 191 ? -10.350 10.716 24.402 1.00 87.62 191 ILE A CA 1
ATOM 1560 C C . ILE A 1 191 ? -10.981 9.787 25.440 1.00 87.62 191 ILE A C 1
ATOM 1562 O O . ILE A 1 191 ? -11.353 10.241 26.520 1.00 87.62 191 ILE A O 1
ATOM 1566 N N . LEU A 1 192 ? -11.108 8.495 25.128 1.00 80.62 192 LEU A N 1
ATOM 1567 C CA . LEU A 1 192 ? -11.728 7.522 26.023 1.00 80.62 192 LEU A CA 1
ATOM 1568 C C . LEU A 1 192 ? -10.946 7.379 27.334 1.00 80.62 192 LEU A C 1
ATOM 1570 O O . LEU A 1 192 ? -11.543 7.430 28.406 1.00 80.62 192 LEU A O 1
ATOM 1574 N N . GLU A 1 193 ? -9.623 7.235 27.261 1.00 73.50 193 GLU A N 1
ATOM 1575 C CA . GLU A 1 193 ? -8.784 7.129 28.458 1.00 73.50 193 GLU A CA 1
ATOM 1576 C C . GLU A 1 193 ? -8.737 8.442 29.248 1.00 73.50 193 GLU A C 1
ATOM 1578 O O . GLU A 1 193 ? -8.815 8.409 30.476 1.00 73.50 193 GLU A O 1
ATOM 1583 N N . GLY A 1 194 ? -8.727 9.592 28.563 1.00 71.81 194 GLY A N 1
ATOM 1584 C CA . GLY A 1 194 ? -8.830 10.898 29.216 1.00 71.81 194 GLY A CA 1
ATOM 1585 C C . GLY A 1 194 ? -10.113 11.055 30.042 1.00 71.81 194 GLY A C 1
ATOM 1586 O O . GLY A 1 194 ? -10.071 11.578 31.152 1.00 71.81 194 GLY A O 1
ATOM 1587 N N . MET A 1 195 ? -11.251 10.544 29.554 1.00 62.16 195 MET A N 1
ATOM 1588 C CA . MET A 1 195 ? -12.513 10.583 30.307 1.00 62.16 195 MET A CA 1
ATOM 1589 C C . MET A 1 195 ? -12.529 9.630 31.509 1.00 62.16 195 MET A C 1
ATOM 1591 O O . MET A 1 195 ? -13.112 9.967 32.540 1.00 62.16 195 MET A O 1
ATOM 1595 N N . VAL A 1 196 ? -11.891 8.458 31.406 1.00 67.56 196 VAL A N 1
ATOM 1596 C CA . VAL A 1 196 ? -11.786 7.499 32.522 1.00 67.56 196 VAL A CA 1
ATOM 1597 C C . VAL A 1 196 ? -10.953 8.078 33.668 1.00 67.56 196 VAL A C 1
ATOM 1599 O O . VAL A 1 196 ? -11.292 7.870 34.833 1.00 67.56 196 VAL A O 1
ATOM 1602 N N . GLU A 1 197 ? -9.901 8.838 33.361 1.00 65.69 197 GLU A N 1
ATOM 1603 C CA . GLU A 1 197 ? -9.083 9.491 34.386 1.00 65.69 197 GLU A CA 1
ATOM 1604 C C . GLU A 1 197 ? -9.829 10.635 35.097 1.00 65.69 197 GLU A C 1
ATOM 1606 O O . GLU A 1 197 ? -9.695 10.782 36.313 1.00 65.69 197 GLU A O 1
ATOM 1611 N N . GLU A 1 198 ? -10.688 11.386 34.395 1.00 61.16 198 GLU A N 1
ATOM 1612 C CA . GLU A 1 198 ? -11.523 12.430 35.016 1.00 61.16 198 GLU A CA 1
ATOM 1613 C C . GLU A 1 198 ? -12.663 11.881 35.885 1.00 61.16 198 GLU A C 1
ATOM 1615 O O . GLU A 1 198 ? -13.031 12.520 36.864 1.00 61.16 198 GLU A O 1
ATOM 1620 N N . THR A 1 199 ? -13.212 10.697 35.586 1.00 60.50 199 THR A N 1
ATOM 1621 C CA . THR A 1 199 ? -14.256 10.089 36.442 1.00 60.50 199 THR A CA 1
ATOM 1622 C C . THR A 1 199 ? -13.694 9.331 37.650 1.00 60.50 199 THR A C 1
ATOM 1624 O O . THR A 1 199 ? -14.458 8.928 38.528 1.00 60.50 199 THR A O 1
ATOM 1627 N N . GLY A 1 200 ? -12.377 9.101 37.686 1.00 53.34 200 GLY A N 1
ATOM 1628 C CA . GLY A 1 200 ? -11.672 8.415 38.772 1.00 53.34 200 GLY A CA 1
ATOM 1629 C C . GLY A 1 200 ? -11.060 9.338 39.834 1.00 53.34 200 GLY A C 1
ATOM 1630 O O . GLY A 1 200 ? -10.502 8.827 40.809 1.00 53.34 200 GLY A O 1
ATOM 1631 N N . LYS A 1 201 ? -11.145 10.662 39.654 1.00 46.03 201 LYS A N 1
ATOM 1632 C CA . LYS A 1 201 ? -10.781 11.690 40.644 1.00 46.03 201 LYS A CA 1
ATOM 1633 C C . LYS A 1 201 ? -12.021 12.270 41.311 1.00 46.03 201 LYS A C 1
ATOM 1635 O O . LYS A 1 201 ? -11.905 12.590 42.515 1.00 46.03 201 LYS A O 1
#

pLDDT: mean 70.8, std 24.11, range [26.19, 96.94]

Foldseek 3Di:
DDDDDDDDDDDDDDDDDDDDDDDDDDDDDDDDDDDDDDDDDPPDPPPVPPPDCADPVGDGDDDDPDDPDVVVVVVVVVVVLLVDDPVSVVVVLVVVVLVLLLVQLVVQQVQCVVVCVLVCVPPPVDDGQKPPCNHSVSSSVVSCCLLVVVCPVNIDGDPPDVPSVVSSVVSNVVSVVSVCVSVVSVVVVVVVVVVVVVVVD

Secondary structure (DSSP, 8-state):
---------------------PPPPPP------------SS-----------SB-TTS-B---------HHHHHHHHHHHHHHS-HHHHHHHHHHHHHHHHHHHHHHHHHHHHHHTTTTTTT-TT---SBTT--SHHHHHHHHHHHHTT---SSS-B-TT-HHHHHHHHHHHHHHHHHHHHHHHHHHHHHHHHHHHHHHT-

Radius of gyration: 35.19 Å; chains: 1; bounding box: 107×63×90 Å

Sequence (201 aa):
MARDLRVSINQDLEVDITPRKPKKLPKQAREDPTLTIDRTHLLSEHKKTRQRYMEKDGKCNVHHGNVKETYRYFSDLFTTLVDLKWHFSLFIFTLVFNVTWLFFGLIWWLVAYIRGDLDHLGDKNWVPCVENLNGFVSAFLFSIETETTIGYGYRVITEKCPEGIVLLLVQAILGSIVNALMVGCMFVKVILEGMVEETGK